Protein AF-A0A7S1X2N4-F1 (afdb_monomer_lite)

Radius of gyration: 22.0 Å; chains: 1; bounding box: 67×42×51 Å

Foldseek 3Di:
DLVVCVVVLVVLCVVQPDDPDDPDDDPDDDDDDDPPLPADEEEDADDLVCLVDPPCPHPSNVSHPYYYYDHDPVVVVVVVVVCVVPDQPDQPLAQEEEEWAQQQCQQPVVQPDPPHDHDPDHGRLVCCVPPPCVVRNVNYHYDHHPNPDGDDLVNVLVRQQSGLEYEYHHEAFPCLSHPPVSVVPRDNVNHNYYHHHYHHHDPVRVVVSVVVVVVDDPQSVLSSDPGRD

Sequence (229 aa):
MEDFFRPLESLLQQFFPAKPAQPASQKGKPPAKDSTTELYQGLLLLDKHLAMLPIEALRVFQSCSALARDFSLHTSFNRQARGEGEEAPKVNLAAMSFIVDIRGEDSAKAATGRGQVGRTAPPLVEDFHTSIKATYGAQWRGVAGDGEKVASDAEMAQLMQASQGLLYYGLGRMLSYIPAGVVAGANLSKCNFAMVMDKANNIPAAERQKYIDNRKHGAARALESSVAA

pLDDT: mean 81.17, std 15.47, range [35.47, 95.62]

Organism: NCBI:txid63592

Structure (mmCIF, N/CA/C/O backbone):
data_AF-A0A7S1X2N4-F1
#
_entry.id   AF-A0A7S1X2N4-F1
#
loop_
_atom_site.group_PDB
_atom_site.id
_atom_site.type_symbol
_atom_site.label_atom_id
_atom_site.label_alt_id
_atom_site.label_comp_id
_atom_site.label_asym_id
_atom_site.label_entity_id
_atom_site.label_seq_id
_atom_site.pdbx_PDB_ins_code
_atom_site.Cartn_x
_atom_site.Cartn_y
_atom_site.Cartn_z
_atom_site.occupancy
_atom_site.B_iso_or_equiv
_atom_site.auth_seq_id
_atom_site.auth_comp_id
_atom_site.auth_asym_id
_atom_site.auth_atom_id
_atom_site.pdbx_PDB_model_num
ATOM 1 N N . MET A 1 1 ? -15.396 -19.465 4.193 1.00 72.75 1 MET A N 1
ATOM 2 C CA . MET A 1 1 ? -14.618 -18.682 5.182 1.00 72.75 1 MET A CA 1
ATOM 3 C C . MET A 1 1 ? -15.443 -18.452 6.433 1.00 72.75 1 MET A C 1
ATOM 5 O O . MET A 1 1 ? -14.966 -18.817 7.492 1.00 72.75 1 MET A O 1
ATOM 9 N N . GLU A 1 2 ? -16.677 -17.952 6.317 1.00 79.12 2 GLU A N 1
ATOM 10 C CA . GLU A 1 2 ? -17.601 -17.835 7.462 1.00 79.12 2 GLU A CA 1
ATOM 11 C C . GLU A 1 2 ? -17.765 -19.159 8.226 1.00 79.12 2 GLU A C 1
ATOM 13 O O . GLU A 1 2 ? -17.578 -19.183 9.435 1.00 79.12 2 GLU A O 1
ATOM 18 N N . ASP A 1 3 ? -17.936 -20.292 7.532 1.00 83.06 3 ASP A N 1
ATOM 19 C CA . ASP A 1 3 ? -18.051 -21.603 8.199 1.00 83.06 3 ASP A CA 1
ATOM 20 C C . ASP A 1 3 ? -16.826 -21.989 9.045 1.00 83.06 3 ASP A C 1
ATOM 22 O O . ASP A 1 3 ? -16.967 -22.686 10.047 1.00 83.06 3 ASP A O 1
ATOM 26 N N . PHE A 1 4 ? -15.628 -21.520 8.674 1.00 83.12 4 PHE A N 1
ATOM 27 C CA . PHE A 1 4 ? -14.402 -21.765 9.441 1.00 83.12 4 PHE A CA 1
ATOM 28 C C . PHE A 1 4 ? -14.393 -20.967 10.752 1.00 83.12 4 PHE A C 1
ATOM 30 O O . PHE A 1 4 ? -13.910 -21.453 11.771 1.00 83.12 4 PHE A O 1
ATOM 37 N N . PHE A 1 5 ? -14.962 -19.759 10.734 1.00 83.38 5 PHE A N 1
ATOM 38 C CA . PHE A 1 5 ? -15.048 -18.872 11.894 1.00 83.38 5 PHE A CA 1
ATOM 39 C C . PHE A 1 5 ? -16.360 -19.010 12.673 1.00 83.38 5 PHE A C 1
ATOM 41 O O . PHE A 1 5 ? -16.483 -18.402 13.732 1.00 83.38 5 PHE A O 1
ATOM 48 N N . ARG A 1 6 ? -17.299 -19.855 12.229 1.00 83.31 6 ARG A N 1
ATOM 49 C CA . ARG A 1 6 ? -18.576 -20.122 12.911 1.00 83.31 6 ARG A CA 1
ATOM 50 C C . ARG A 1 6 ? -18.435 -20.400 14.418 1.00 83.31 6 ARG A C 1
ATOM 52 O O . ARG A 1 6 ? -19.240 -19.862 15.175 1.00 83.31 6 ARG A O 1
ATOM 59 N N . PRO A 1 7 ? -17.431 -21.160 14.909 1.00 83.75 7 PRO A N 1
ATOM 60 C CA . PRO A 1 7 ? -17.252 -21.346 16.352 1.00 83.75 7 PRO A CA 1
ATOM 61 C C . PRO A 1 7 ? -16.955 -20.047 17.118 1.00 83.75 7 PRO A C 1
ATOM 63 O O . PRO A 1 7 ? -17.267 -19.950 18.299 1.00 83.75 7 PRO A O 1
ATOM 66 N N . LEU A 1 8 ? -16.352 -19.057 16.453 1.00 78.56 8 LEU A N 1
ATOM 67 C CA . LEU A 1 8 ? -16.002 -17.754 17.021 1.00 78.56 8 LEU A CA 1
ATOM 68 C C . LEU A 1 8 ? -17.117 -16.716 16.846 1.00 78.56 8 LEU A C 1
ATOM 70 O O . LEU A 1 8 ? -17.131 -15.724 17.570 1.00 78.56 8 LEU A O 1
ATOM 74 N N . GLU A 1 9 ? -18.070 -16.934 15.936 1.00 78.75 9 GLU A N 1
ATOM 75 C CA . GLU A 1 9 ? -19.189 -16.009 15.720 1.00 78.75 9 GLU A CA 1
ATOM 76 C C . GLU A 1 9 ? -20.018 -15.806 16.989 1.00 78.75 9 GLU A C 1
ATOM 78 O O . GLU A 1 9 ? -20.335 -14.670 17.327 1.00 78.75 9 GLU A O 1
ATOM 83 N N . SER A 1 10 ? -20.316 -16.876 17.730 1.00 78.44 10 SER A N 1
ATOM 84 C CA . SER A 1 10 ? -21.099 -16.795 18.971 1.00 78.44 10 SER A CA 1
ATOM 85 C C . SER A 1 10 ? -20.382 -16.025 20.084 1.00 78.44 10 SER A C 1
ATOM 87 O O . SER A 1 10 ? -21.036 -15.382 20.903 1.00 78.44 10 SER A O 1
ATOM 89 N N . LEU A 1 11 ? -19.046 -16.063 20.108 1.00 82.56 11 LEU A N 1
ATOM 90 C CA . LEU A 1 11 ? -18.226 -15.278 21.029 1.00 82.56 11 LEU A CA 1
ATOM 91 C C . LEU A 1 11 ? -18.209 -13.804 20.610 1.00 82.56 11 LEU A C 1
ATOM 93 O O . LEU A 1 11 ? -18.423 -12.923 21.435 1.00 82.56 11 LEU A O 1
ATOM 97 N N . LEU A 1 12 ? -17.988 -13.530 19.322 1.00 80.06 12 LEU A N 1
ATOM 98 C CA . LEU A 1 12 ? -17.885 -12.169 18.791 1.00 80.06 12 LEU A CA 1
ATOM 99 C C . LEU A 1 12 ? -19.227 -11.421 18.815 1.00 80.06 12 LEU A C 1
ATOM 101 O O . LEU A 1 12 ? -19.248 -10.224 19.093 1.00 80.06 12 LEU A O 1
ATOM 105 N N . GLN A 1 13 ? -20.350 -12.113 18.606 1.00 77.56 13 GLN A N 1
ATOM 106 C CA . GLN A 1 13 ? -21.700 -11.535 18.684 1.00 77.56 13 GLN A CA 1
ATOM 107 C C . GLN A 1 13 ? -22.040 -10.960 20.067 1.00 77.56 13 GLN A C 1
ATOM 109 O O . GLN A 1 13 ? -22.899 -10.087 20.164 1.00 77.56 13 GLN A O 1
ATOM 114 N N . GLN A 1 14 ? -21.362 -11.407 21.130 1.00 78.38 14 GLN A N 1
ATOM 115 C CA . GLN A 1 14 ? -21.528 -10.835 22.473 1.00 78.38 14 GLN A CA 1
ATOM 116 C C . GLN A 1 14 ? -20.975 -9.408 22.559 1.00 78.38 14 GLN A C 1
ATOM 118 O O . GLN A 1 14 ? -21.480 -8.600 23.332 1.00 78.38 14 GLN A O 1
ATOM 123 N N . PHE A 1 15 ? -19.950 -9.101 21.761 1.00 75.81 15 PHE A N 1
ATOM 124 C CA . PHE A 1 15 ? -19.298 -7.791 21.723 1.00 75.81 15 PHE A CA 1
ATOM 125 C C . PHE A 1 15 ? -19.883 -6.882 20.641 1.00 75.81 15 PHE A C 1
ATOM 127 O O . PHE A 1 15 ? -19.876 -5.663 20.790 1.00 75.81 15 PHE A O 1
ATOM 134 N N . PHE A 1 16 ? -20.411 -7.476 19.569 1.00 74.69 16 PHE A N 1
ATOM 135 C CA . PHE A 1 16 ? -21.023 -6.775 18.447 1.00 74.69 16 PHE A CA 1
ATOM 136 C C . PHE A 1 16 ? -22.469 -7.247 18.292 1.00 74.69 16 PHE A C 1
ATOM 138 O O . PHE A 1 16 ? -22.730 -8.169 17.510 1.00 74.69 16 PHE A O 1
ATOM 145 N N . PRO A 1 17 ? -23.426 -6.656 19.034 1.00 65.44 17 PRO A N 1
ATOM 146 C CA . PRO A 1 17 ? -24.818 -7.050 18.907 1.00 65.44 17 PRO A CA 1
ATOM 147 C C . PRO A 1 17 ? -25.269 -6.859 17.456 1.00 65.44 17 PRO A C 1
ATOM 149 O O . PRO A 1 17 ? -24.988 -5.840 16.817 1.00 65.44 17 PRO A O 1
ATOM 152 N N . ALA A 1 18 ? -25.948 -7.874 16.917 1.00 61.78 18 ALA A N 1
ATOM 153 C CA . ALA A 1 18 ? -26.478 -7.815 15.565 1.00 61.78 18 ALA A CA 1
ATOM 154 C C . ALA A 1 18 ? -27.435 -6.623 15.449 1.00 61.78 18 ALA A C 1
ATOM 156 O O . ALA A 1 18 ? -28.279 -6.407 16.324 1.00 61.78 18 ALA A O 1
ATOM 157 N N . LYS A 1 19 ? -27.321 -5.857 14.358 1.00 61.25 19 LYS A N 1
ATOM 158 C CA . LYS A 1 19 ? -28.273 -4.782 14.074 1.00 61.25 19 LYS A CA 1
ATOM 159 C C . LYS A 1 19 ? -29.678 -5.402 14.059 1.00 61.25 19 LYS A C 1
ATOM 161 O O . LYS A 1 19 ? -29.885 -6.350 13.295 1.00 61.25 19 LYS A O 1
ATOM 166 N N . PRO A 1 20 ? -30.632 -4.929 14.882 1.00 50.44 20 PRO A N 1
ATOM 167 C CA . PRO A 1 20 ? -31.977 -5.478 14.857 1.00 50.44 20 PRO A CA 1
ATOM 168 C C . PRO A 1 20 ? -32.529 -5.326 13.440 1.00 50.44 20 PRO A C 1
ATOM 170 O O . PRO A 1 20 ? -32.426 -4.254 12.836 1.00 50.44 20 PRO A O 1
ATOM 173 N N . ALA A 1 21 ? -33.060 -6.421 12.892 1.00 45.47 21 ALA A N 1
ATOM 174 C CA . ALA A 1 21 ? -33.703 -6.409 11.589 1.00 45.47 21 ALA A CA 1
ATOM 175 C C . ALA A 1 21 ? -34.771 -5.310 11.599 1.00 45.47 21 ALA A C 1
ATOM 177 O O . ALA A 1 21 ? -35.667 -5.327 12.446 1.00 45.47 21 ALA A O 1
ATOM 178 N N . GLN A 1 22 ? -34.647 -4.332 10.696 1.00 49.78 22 GLN A N 1
ATOM 179 C CA . GLN A 1 22 ? -35.678 -3.314 10.535 1.00 49.78 22 GLN A CA 1
ATOM 180 C C . GLN A 1 22 ? -37.005 -4.041 10.283 1.00 49.78 22 GLN A C 1
ATOM 182 O O . GLN A 1 22 ? -37.070 -4.859 9.359 1.00 49.78 22 GLN A O 1
ATOM 187 N N . PRO A 1 23 ? -38.050 -3.806 11.097 1.00 39.50 23 PRO A N 1
ATOM 188 C CA . PRO A 1 23 ? -39.339 -4.420 10.842 1.00 39.50 23 PRO A CA 1
ATOM 189 C C . PRO A 1 23 ? -39.806 -3.977 9.457 1.00 39.50 23 PRO A C 1
ATOM 191 O O . PRO A 1 23 ? -39.699 -2.798 9.107 1.00 39.50 23 PRO A O 1
ATOM 194 N N . ALA A 1 24 ? -40.286 -4.938 8.664 1.00 42.31 24 ALA A N 1
ATOM 195 C CA . ALA A 1 24 ? -40.857 -4.684 7.350 1.00 42.31 24 ALA A CA 1
ATOM 196 C C . ALA A 1 24 ? -41.818 -3.492 7.437 1.00 42.31 24 ALA A C 1
ATOM 198 O O . ALA A 1 24 ? -42.698 -3.450 8.301 1.00 42.31 24 ALA A O 1
ATOM 199 N N . SER A 1 25 ? -41.602 -2.503 6.574 1.00 42.84 25 SER A N 1
ATOM 200 C CA . SER A 1 25 ? -42.339 -1.248 6.552 1.00 42.84 25 SER A CA 1
ATOM 201 C C . SER A 1 25 ? -43.846 -1.502 6.471 1.00 42.84 25 SER A C 1
ATOM 203 O O . SER A 1 25 ? -44.402 -1.814 5.418 1.00 42.84 25 SER A O 1
ATOM 205 N N . GLN A 1 26 ? -44.541 -1.330 7.597 1.00 44.78 26 GLN A N 1
ATOM 206 C CA . GLN A 1 26 ? -45.982 -1.132 7.577 1.00 44.78 26 GLN A CA 1
ATOM 207 C C . GLN A 1 26 ? -46.241 0.228 6.924 1.00 44.78 26 GLN A C 1
ATOM 209 O O . GLN A 1 26 ? -45.882 1.279 7.460 1.00 44.78 26 GLN A O 1
ATOM 214 N N . LYS A 1 27 ? -46.822 0.197 5.719 1.00 37.88 27 LYS A N 1
ATOM 215 C CA . LYS A 1 27 ? -47.310 1.373 4.988 1.00 37.88 27 LYS A CA 1
ATOM 216 C C . LYS A 1 27 ? -48.175 2.232 5.921 1.00 37.88 27 LYS A C 1
ATOM 218 O O . LYS A 1 27 ? -49.256 1.797 6.304 1.00 37.88 27 LYS A O 1
ATOM 223 N N . GLY A 1 28 ? -47.731 3.455 6.226 1.00 46.31 28 GLY A N 1
ATOM 224 C CA . GLY A 1 28 ? -48.633 4.510 6.709 1.00 46.31 28 GLY A CA 1
ATOM 225 C C . GLY A 1 28 ? -48.219 5.339 7.927 1.00 46.31 28 GLY A C 1
ATOM 226 O O . GLY A 1 28 ? -49.047 6.120 8.384 1.00 46.31 28 GLY A O 1
ATOM 227 N N . LYS A 1 29 ? -46.991 5.243 8.456 1.00 35.47 29 LYS A N 1
ATOM 228 C CA . LYS A 1 29 ? -46.544 6.124 9.556 1.00 35.47 29 LYS A CA 1
ATOM 229 C C . LYS A 1 29 ? -45.286 6.913 9.159 1.00 35.47 29 LYS A C 1
ATOM 231 O O . LYS A 1 29 ? -44.379 6.301 8.596 1.00 35.47 29 LYS A O 1
ATOM 236 N N . PRO A 1 30 ? -45.218 8.240 9.402 1.00 35.78 30 PRO A N 1
ATOM 237 C CA . PRO A 1 30 ? -44.007 9.015 9.135 1.00 35.78 30 PRO A CA 1
ATOM 238 C C . PRO A 1 30 ? -42.827 8.426 9.926 1.00 35.78 30 PRO A C 1
ATOM 240 O O . PRO A 1 30 ? -43.045 7.959 11.051 1.00 35.78 30 PRO A O 1
ATOM 243 N N . PRO A 1 31 ? -41.605 8.407 9.360 1.00 39.62 31 PRO A N 1
ATOM 244 C CA . PRO A 1 31 ? -40.462 7.788 10.014 1.00 39.62 31 PRO A CA 1
ATOM 245 C C . PRO A 1 31 ? -40.192 8.518 11.329 1.00 39.62 31 PRO A C 1
ATOM 247 O O . PRO A 1 31 ? -39.965 9.729 11.360 1.00 39.62 31 PRO A O 1
ATOM 250 N N . ALA A 1 32 ? -40.282 7.775 12.432 1.00 38.28 32 ALA A N 1
ATOM 251 C CA . ALA A 1 32 ? -39.807 8.242 13.721 1.00 38.28 32 ALA A CA 1
ATOM 252 C C . ALA A 1 32 ? -38.317 8.580 13.579 1.00 38.28 32 ALA A C 1
ATOM 254 O O . ALA A 1 32 ? -37.584 7.808 12.964 1.00 38.28 32 ALA A O 1
ATOM 255 N N . LYS A 1 33 ? -37.907 9.739 14.117 1.00 39.66 33 LYS A N 1
ATOM 256 C CA . LYS A 1 33 ? -36.510 10.192 14.193 1.00 39.66 33 LYS A CA 1
ATOM 257 C C . LYS A 1 33 ? -35.603 9.005 14.504 1.00 39.66 33 LYS A C 1
ATOM 259 O O . LYS A 1 33 ? -35.796 8.372 15.542 1.00 39.66 33 LYS A O 1
ATOM 264 N N . ASP A 1 34 ? -34.670 8.742 13.591 1.00 41.75 34 ASP A N 1
ATOM 265 C CA . ASP A 1 34 ? -33.688 7.671 13.677 1.00 41.75 34 ASP A CA 1
ATOM 266 C C . ASP A 1 34 ? -33.143 7.581 15.101 1.00 41.75 34 ASP A C 1
ATOM 268 O O . ASP A 1 34 ? -32.511 8.510 15.608 1.00 41.75 34 ASP A O 1
ATOM 272 N N . SER A 1 35 ? -33.422 6.458 15.762 1.00 45.94 35 SER A N 1
ATOM 273 C CA . SER A 1 35 ? -32.681 6.054 16.945 1.00 45.94 35 SER A CA 1
ATOM 274 C C . SER A 1 35 ? -31.214 6.043 16.540 1.00 45.94 35 SER A C 1
ATOM 276 O O . SER A 1 35 ? -30.841 5.243 15.675 1.00 45.94 35 SER A O 1
ATOM 278 N N . THR A 1 36 ? -30.420 6.951 17.108 1.00 44.53 36 THR A N 1
ATOM 279 C CA . THR A 1 36 ? -28.968 7.018 16.953 1.00 44.53 36 THR A CA 1
ATOM 280 C C . THR A 1 36 ? -28.420 5.620 17.204 1.00 44.53 36 THR A C 1
ATOM 282 O O . THR A 1 36 ? -28.310 5.180 18.343 1.00 44.53 36 THR A O 1
ATOM 285 N N . THR A 1 37 ? -28.209 4.859 16.132 1.00 54.47 37 THR A N 1
ATOM 286 C CA . THR A 1 37 ? -27.677 3.506 16.238 1.00 54.47 37 THR A CA 1
ATOM 287 C C . THR A 1 37 ? -26.236 3.727 16.641 1.00 54.47 37 THR A C 1
ATOM 289 O O . THR A 1 37 ? -25.496 4.323 15.861 1.00 54.47 37 THR A O 1
ATOM 292 N N . GLU A 1 38 ? -25.864 3.369 17.870 1.00 55.75 38 GLU A N 1
ATOM 293 C CA . GLU A 1 38 ? -24.475 3.477 18.300 1.00 55.75 38 GLU A CA 1
ATOM 294 C C . GLU A 1 38 ? -23.634 2.625 17.357 1.00 55.75 38 GLU A C 1
ATOM 296 O O . GLU A 1 38 ? -23.733 1.400 17.311 1.00 55.75 38 GLU A O 1
ATOM 301 N N . LEU A 1 39 ? -22.895 3.311 16.496 1.00 63.94 39 LEU A N 1
ATOM 302 C CA . LEU A 1 39 ? -22.057 2.677 15.509 1.00 63.94 39 LEU A CA 1
ATOM 303 C C . LEU A 1 39 ? -20.735 2.339 16.185 1.00 63.94 39 LEU A C 1
ATOM 305 O O . LEU A 1 39 ? -19.956 3.234 16.517 1.00 63.94 39 LEU A O 1
ATOM 309 N N . TYR A 1 40 ? -20.487 1.050 16.381 1.00 75.50 40 TYR A N 1
ATOM 310 C CA . TYR A 1 40 ? -19.257 0.579 17.001 1.00 75.50 40 TYR A CA 1
ATOM 311 C C . TYR A 1 40 ? -18.053 0.825 16.085 1.00 75.50 40 TYR A C 1
ATOM 313 O O . TYR A 1 40 ? -18.132 0.660 14.865 1.00 75.50 40 TYR A O 1
ATOM 321 N N . GLN A 1 41 ? -16.923 1.192 16.685 1.00 84.25 41 GLN A N 1
ATOM 322 C CA . GLN A 1 41 ? -15.619 1.174 16.029 1.00 84.25 41 GLN A CA 1
ATOM 323 C C . GLN A 1 41 ? -14.840 -0.027 16.560 1.00 84.25 41 GLN A C 1
ATOM 325 O O . GLN A 1 41 ? -14.757 -0.228 17.771 1.00 84.25 41 GLN A O 1
ATOM 330 N N . GLY A 1 42 ? -14.294 -0.842 15.662 1.00 86.44 42 GLY A N 1
ATOM 331 C CA . GLY A 1 42 ? -13.533 -2.035 16.017 1.00 86.44 42 GLY A CA 1
ATOM 332 C C . GLY A 1 42 ? -12.048 -1.883 15.706 1.00 86.44 42 GLY A C 1
ATOM 333 O O . GLY A 1 42 ? -11.674 -1.392 14.639 1.00 86.44 42 GLY A O 1
ATOM 334 N N . LEU A 1 43 ? -11.202 -2.371 16.613 1.00 89.62 43 LEU A N 1
ATOM 335 C CA . LEU A 1 43 ? -9.770 -2.548 16.385 1.00 89.62 43 LEU A CA 1
ATOM 336 C C . LEU A 1 43 ? -9.428 -4.037 16.477 1.00 89.62 43 LEU A C 1
ATOM 338 O O . LEU A 1 43 ? -9.621 -4.657 17.522 1.00 89.62 43 LEU A O 1
ATOM 342 N N . LEU A 1 44 ? -8.924 -4.611 15.388 1.00 90.75 44 LEU A N 1
ATOM 343 C CA . LEU A 1 44 ? -8.533 -6.014 15.313 1.00 90.75 44 LEU A CA 1
ATOM 344 C C . LEU A 1 44 ? -7.032 -6.170 15.547 1.00 90.75 44 LEU A C 1
ATOM 346 O O . LEU A 1 44 ? -6.211 -5.622 14.810 1.00 90.75 44 LEU A O 1
ATOM 350 N N . LEU A 1 45 ? -6.687 -6.991 16.534 1.00 91.88 45 LEU A N 1
ATOM 351 C CA . LEU A 1 45 ? -5.333 -7.484 16.753 1.00 91.88 45 LEU A CA 1
ATOM 352 C C . LEU A 1 45 ? -5.311 -8.959 16.378 1.00 91.88 45 LEU A C 1
ATOM 354 O O . LEU A 1 45 ? -5.911 -9.791 17.058 1.00 91.88 45 LEU A O 1
ATOM 358 N N . LEU A 1 46 ? -4.674 -9.263 15.253 1.00 89.38 46 LEU A N 1
ATOM 359 C CA . LEU A 1 46 ? -4.671 -10.598 14.670 1.00 89.38 46 LEU A CA 1
ATOM 360 C C . LEU A 1 46 ? -3.282 -11.217 14.782 1.00 89.38 46 LEU A C 1
ATOM 362 O O . LEU A 1 46 ? -2.274 -10.547 14.563 1.00 89.38 46 LEU A O 1
ATOM 366 N N . ASP A 1 47 ? -3.244 -12.519 15.057 1.00 88.81 47 ASP A N 1
ATOM 367 C CA . ASP A 1 47 ? -2.031 -13.312 14.865 1.00 88.81 47 ASP A CA 1
ATOM 368 C C . ASP A 1 47 ? -1.576 -13.262 13.395 1.00 88.81 47 ASP A C 1
ATOM 370 O O . ASP A 1 47 ? -2.397 -13.089 12.485 1.00 88.81 47 ASP A O 1
ATOM 374 N N . LYS A 1 48 ? -0.275 -13.467 13.149 1.00 83.31 48 LYS A N 1
ATOM 375 C CA . LYS A 1 48 ? 0.319 -13.434 11.805 1.00 83.31 48 LYS A CA 1
ATOM 376 C C . LYS A 1 48 ? -0.430 -14.309 10.796 1.00 83.31 48 LYS A C 1
ATOM 378 O O . LYS A 1 48 ? -0.626 -13.894 9.657 1.00 83.31 48 LYS A O 1
ATOM 383 N N . HIS A 1 49 ? -0.899 -15.489 11.201 1.00 84.38 49 HIS A N 1
ATOM 384 C CA . HIS A 1 49 ? -1.593 -16.405 10.296 1.00 84.38 49 HIS A CA 1
ATOM 385 C C . HIS A 1 49 ? -3.006 -15.921 9.956 1.00 84.38 49 HIS A C 1
ATOM 387 O O . HIS A 1 49 ? -3.464 -16.075 8.824 1.00 84.38 49 HIS A O 1
ATOM 393 N N . LEU A 1 50 ? -3.685 -15.286 10.914 1.00 86.88 50 LEU A N 1
ATOM 394 C CA . LEU A 1 50 ? -5.021 -14.722 10.720 1.00 86.88 50 LEU A CA 1
ATOM 395 C C . LEU A 1 50 ? -4.976 -13.397 9.955 1.00 86.88 50 LEU A C 1
ATOM 397 O O . LEU A 1 50 ? -5.905 -13.092 9.212 1.00 86.88 50 LEU A O 1
ATOM 401 N N . ALA A 1 51 ? -3.876 -12.647 10.061 1.00 86.56 51 ALA A N 1
ATOM 402 C CA . ALA A 1 51 ? -3.661 -11.408 9.322 1.00 86.56 51 ALA A CA 1
ATOM 403 C C . ALA A 1 51 ? -3.624 -11.606 7.790 1.00 86.56 51 ALA A C 1
ATOM 405 O O . ALA A 1 51 ? -3.782 -10.648 7.036 1.00 86.56 51 ALA A O 1
ATOM 406 N N . MET A 1 52 ? -3.469 -12.835 7.293 1.00 84.75 52 MET A N 1
ATOM 407 C CA . MET A 1 52 ? -3.590 -13.124 5.857 1.00 84.75 52 MET A CA 1
ATOM 408 C C . MET A 1 52 ? -5.036 -13.151 5.356 1.00 84.75 52 MET A C 1
ATOM 410 O O . MET A 1 52 ? -5.274 -13.026 4.156 1.00 84.75 52 MET A O 1
ATOM 414 N N . LEU A 1 53 ? -5.999 -13.370 6.247 1.00 88.12 53 LEU A N 1
ATOM 415 C CA . LEU A 1 53 ? -7.395 -13.582 5.889 1.00 88.12 53 LEU A CA 1
ATOM 416 C C . LEU A 1 53 ? -8.155 -12.253 5.950 1.00 88.12 53 LEU A C 1
ATOM 418 O O . LEU A 1 53 ? -7.834 -11.431 6.802 1.00 88.12 53 LEU A O 1
ATOM 422 N N . PRO A 1 54 ? -9.171 -12.016 5.106 1.00 89.00 54 PRO A N 1
ATOM 423 C CA . PRO A 1 54 ? -10.017 -10.823 5.159 1.00 89.00 54 PRO A CA 1
ATOM 424 C C . PRO A 1 54 ? -11.047 -10.926 6.300 1.00 89.00 54 PRO A C 1
ATOM 426 O O . PRO A 1 54 ? -12.250 -11.014 6.065 1.00 89.00 54 PRO A O 1
ATOM 429 N N . ILE A 1 55 ? -10.573 -10.960 7.548 1.00 89.31 55 ILE A N 1
ATOM 430 C CA . ILE A 1 55 ? -11.404 -11.115 8.755 1.00 89.31 55 ILE A CA 1
ATOM 431 C C . ILE A 1 55 ? -12.434 -9.980 8.893 1.00 89.31 55 ILE A C 1
ATOM 433 O O . ILE A 1 55 ? -13.533 -10.195 9.389 1.00 89.31 55 ILE A O 1
ATOM 437 N N . GLU A 1 56 ? -12.130 -8.791 8.385 1.00 88.44 56 GLU A N 1
ATOM 438 C CA . GLU A 1 56 ? -13.031 -7.635 8.351 1.00 88.44 56 GLU A CA 1
ATOM 439 C C . GLU A 1 56 ? -14.277 -7.869 7.509 1.00 88.44 56 GLU A C 1
ATOM 441 O O . GLU A 1 56 ? -15.304 -7.246 7.754 1.00 88.44 56 GLU A O 1
ATOM 446 N N . ALA A 1 57 ? -14.198 -8.763 6.522 1.00 88.62 57 ALA A N 1
ATOM 447 C CA . ALA A 1 57 ? -15.322 -9.083 5.655 1.00 88.62 57 ALA A CA 1
ATOM 448 C C . ALA A 1 57 ? -16.329 -10.043 6.318 1.00 88.62 57 ALA A C 1
ATOM 450 O O . ALA A 1 57 ? -17.332 -10.396 5.697 1.00 88.62 57 ALA A O 1
ATOM 451 N N . LEU A 1 58 ? -16.081 -10.487 7.558 1.00 88.00 58 LEU A N 1
ATOM 452 C CA . LEU A 1 58 ? -17.016 -11.329 8.301 1.00 88.00 58 LEU A CA 1
ATOM 453 C C . LEU A 1 58 ? -18.281 -10.551 8.680 1.00 88.00 58 LEU A C 1
ATOM 455 O O . LEU A 1 58 ? -18.233 -9.405 9.126 1.00 88.00 58 LEU A O 1
ATOM 459 N N . ARG A 1 59 ? -19.436 -11.219 8.585 1.00 85.94 59 ARG A N 1
ATOM 460 C CA . ARG A 1 59 ? -20.754 -10.606 8.835 1.00 85.94 59 ARG A CA 1
ATOM 461 C C . A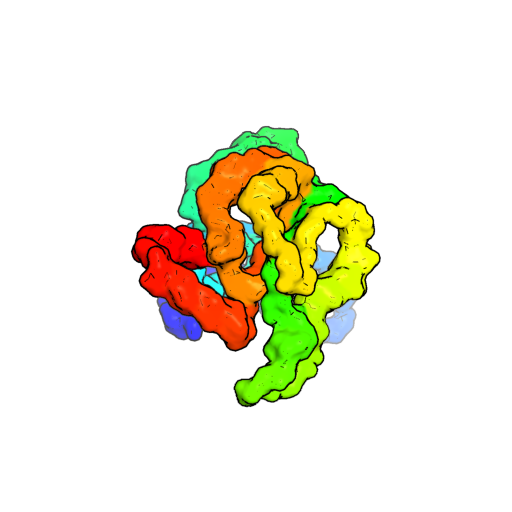RG A 1 59 ? -20.929 -10.053 10.239 1.00 85.94 59 ARG A C 1
ATOM 463 O O . ARG A 1 59 ? -21.674 -9.097 10.418 1.00 85.94 59 ARG A O 1
ATOM 470 N N . VAL A 1 60 ? -20.243 -10.633 11.221 1.00 84.56 60 VAL A N 1
ATOM 471 C CA . VAL A 1 60 ? -20.307 -10.178 12.615 1.00 84.56 60 VAL A CA 1
ATOM 472 C C . VAL A 1 60 ? -19.879 -8.715 12.774 1.00 84.56 60 VAL A C 1
ATOM 474 O O . VAL A 1 60 ? -20.359 -8.042 13.677 1.00 84.56 60 VAL A O 1
ATOM 477 N N . PHE A 1 61 ? -19.055 -8.192 11.861 1.00 86.50 61 PHE A N 1
ATOM 478 C CA . PHE A 1 61 ? -18.611 -6.801 11.881 1.00 86.50 61 PHE A CA 1
ATOM 479 C C . PHE A 1 61 ? -19.490 -5.843 11.066 1.00 86.50 61 PHE A C 1
ATOM 481 O O . PHE A 1 61 ? -19.179 -4.659 10.986 1.00 86.50 61 PHE A O 1
ATOM 488 N N . GLN A 1 62 ? -20.608 -6.297 10.486 1.00 82.88 62 GLN A N 1
ATOM 489 C CA . GLN A 1 62 ? -21.528 -5.419 9.739 1.00 82.88 62 GLN A CA 1
ATOM 490 C C . GLN A 1 62 ? -22.195 -4.343 10.607 1.00 82.88 62 GLN A C 1
ATOM 492 O O . GLN A 1 62 ? -22.731 -3.369 10.081 1.00 82.88 62 GLN A O 1
ATOM 497 N N . SER A 1 63 ? -22.204 -4.525 11.928 1.00 80.50 63 SER A N 1
ATOM 498 C CA . SER A 1 63 ? -22.686 -3.532 12.890 1.00 80.50 63 SER A CA 1
ATOM 499 C C . SER A 1 63 ? -21.653 -2.440 13.200 1.00 80.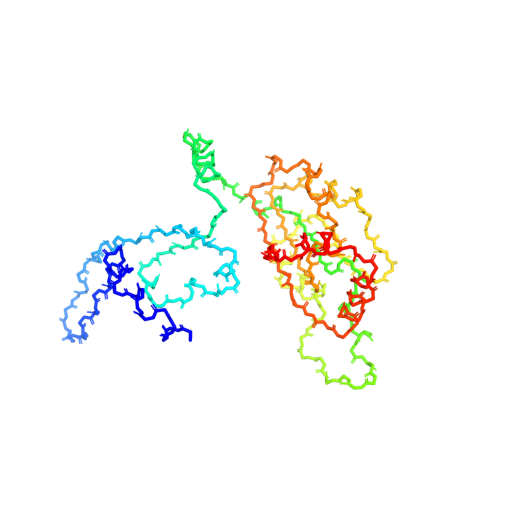50 63 SER A C 1
ATOM 501 O O . SER A 1 63 ? -22.019 -1.418 13.782 1.00 80.50 63 SER A O 1
ATOM 503 N N . CYS A 1 64 ? -20.392 -2.613 12.794 1.00 84.44 64 CYS A N 1
ATOM 504 C CA . CYS A 1 64 ? -19.342 -1.612 12.962 1.00 84.44 64 CYS A CA 1
ATOM 505 C C . CYS A 1 64 ? -19.400 -0.552 11.850 1.00 84.44 64 CYS A C 1
ATOM 507 O O . CYS A 1 64 ? -19.549 -0.883 10.675 1.00 84.44 64 CYS A O 1
ATOM 509 N N . SER A 1 65 ? -19.221 0.727 12.195 1.00 86.44 65 SER A N 1
ATOM 510 C CA . SER A 1 65 ? -19.039 1.803 11.201 1.00 86.44 65 SER A CA 1
ATOM 511 C C . SER A 1 65 ? -17.627 1.875 10.649 1.00 86.44 65 SER A C 1
ATOM 513 O O . SER A 1 65 ? -17.429 2.275 9.504 1.00 86.44 65 SER A O 1
ATOM 515 N N . ALA A 1 66 ? -16.650 1.522 11.477 1.00 87.50 66 ALA A N 1
ATOM 516 C CA . ALA A 1 66 ? -15.246 1.513 11.126 1.00 87.50 66 ALA A CA 1
ATOM 517 C C . ALA A 1 66 ? -14.580 0.302 11.770 1.00 87.50 66 ALA A C 1
ATOM 519 O O . ALA A 1 66 ? -14.824 -0.023 12.934 1.00 87.50 66 ALA A O 1
ATOM 520 N N . LEU A 1 67 ? -13.726 -0.356 10.999 1.00 89.88 67 LEU A N 1
ATOM 521 C CA . LEU A 1 67 ? -12.951 -1.496 11.446 1.00 89.88 67 LEU A CA 1
ATOM 522 C C . LEU A 1 67 ? -11.529 -1.322 10.934 1.00 89.88 67 LEU A C 1
ATOM 524 O O . LEU A 1 67 ? -11.318 -1.121 9.739 1.00 89.88 67 LEU A O 1
ATOM 528 N N . ALA A 1 68 ? -10.565 -1.369 11.843 1.00 90.00 68 ALA A N 1
ATOM 529 C CA . ALA A 1 68 ? -9.154 -1.235 11.520 1.00 90.00 68 ALA A CA 1
ATOM 530 C C . ALA A 1 68 ? -8.357 -2.390 12.123 1.00 90.00 68 ALA A C 1
ATOM 532 O O . ALA A 1 68 ? -8.773 -3.002 13.106 1.00 90.00 68 ALA A O 1
ATOM 533 N N . ARG A 1 69 ? -7.183 -2.663 11.554 1.00 90.88 69 ARG A N 1
ATOM 534 C CA . ARG A 1 69 ? -6.186 -3.561 12.144 1.00 90.88 69 ARG A CA 1
ATOM 535 C C . ARG A 1 69 ? -5.068 -2.772 12.791 1.00 90.88 69 ARG A C 1
ATOM 537 O O . ARG A 1 69 ? -4.750 -1.671 12.350 1.00 90.88 69 ARG A O 1
ATOM 544 N N . ASP A 1 70 ? -4.423 -3.385 13.771 1.00 90.06 70 ASP A N 1
ATOM 545 C CA . ASP A 1 70 ? -3.177 -2.876 14.325 1.00 90.06 70 ASP A CA 1
ATOM 546 C C . ASP A 1 70 ? -2.221 -4.010 14.706 1.00 90.06 70 ASP A C 1
ATOM 548 O O . ASP A 1 70 ? -2.592 -5.183 14.741 1.00 90.06 70 ASP A O 1
ATOM 552 N N . PHE A 1 71 ? -0.967 -3.650 14.958 1.00 85.56 71 PHE A N 1
ATOM 553 C CA . PHE A 1 71 ? 0.109 -4.591 15.256 1.00 85.56 71 PHE A CA 1
ATOM 554 C C . PHE A 1 71 ? 0.174 -4.943 16.741 1.00 85.56 71 PHE A C 1
ATOM 556 O O . PHE A 1 71 ? 0.458 -6.082 17.102 1.00 85.56 71 PHE A O 1
ATOM 563 N N . SER A 1 72 ? -0.042 -3.957 17.618 1.00 90.06 72 SER A N 1
ATOM 564 C CA . SER A 1 72 ? 0.032 -4.152 19.064 1.00 90.06 72 SER A CA 1
ATOM 565 C C . SER A 1 72 ? -0.775 -3.103 19.824 1.00 90.06 72 SER A C 1
ATOM 567 O O . SER A 1 72 ? -0.899 -1.959 19.382 1.00 90.06 72 SER A O 1
ATOM 569 N N . LEU A 1 73 ? -1.243 -3.468 21.021 1.00 90.56 73 LEU A N 1
ATOM 570 C CA . LEU A 1 73 ? -1.901 -2.528 21.934 1.00 90.56 73 LEU A CA 1
ATOM 571 C C . LEU A 1 73 ? -1.004 -1.334 22.263 1.00 90.56 73 LEU A C 1
ATOM 573 O O . LEU A 1 73 ? -1.478 -0.205 22.296 1.00 90.56 73 LEU A O 1
ATOM 577 N N . HIS A 1 74 ? 0.296 -1.561 22.458 1.00 91.00 74 HIS A N 1
ATOM 578 C CA . HIS A 1 74 ? 1.244 -0.495 22.779 1.00 91.00 74 HIS A CA 1
ATOM 579 C C . HIS A 1 74 ? 1.344 0.542 21.659 1.00 91.00 74 HIS A C 1
ATOM 581 O O . HIS A 1 74 ? 1.388 1.740 21.933 1.00 91.00 74 HIS A O 1
ATOM 587 N N . THR A 1 75 ? 1.342 0.102 20.397 1.00 88.25 75 THR A N 1
ATOM 588 C CA . THR A 1 75 ? 1.336 1.012 19.247 1.00 88.25 75 THR A CA 1
ATOM 589 C C . THR A 1 75 ? 0.035 1.808 19.201 1.00 88.25 75 THR A C 1
ATOM 591 O O . THR A 1 75 ? 0.093 3.028 19.047 1.00 88.25 75 THR A O 1
ATOM 594 N N . SER A 1 76 ? -1.115 1.154 19.403 1.00 86.94 76 SER A N 1
ATOM 595 C CA . SER A 1 76 ? -2.417 1.829 19.466 1.00 86.94 76 SER A CA 1
ATOM 596 C C . SER A 1 76 ? -2.466 2.886 20.565 1.00 86.94 76 SER A C 1
ATOM 598 O O . SER A 1 76 ? -2.761 4.047 20.285 1.00 86.94 76 SER A O 1
ATOM 600 N N . PHE A 1 77 ? -2.113 2.512 21.798 1.00 88.31 77 PHE A N 1
ATOM 601 C CA . PHE A 1 77 ? -2.126 3.420 22.943 1.00 88.31 77 PHE A CA 1
ATOM 602 C C . PHE A 1 77 ? -1.147 4.575 22.767 1.00 88.31 77 PHE A C 1
ATOM 604 O O . PHE A 1 77 ? -1.491 5.708 23.069 1.00 88.31 77 PHE A O 1
ATOM 611 N N . ASN A 1 78 ? 0.045 4.333 22.218 1.00 87.94 78 ASN A N 1
ATOM 612 C CA . ASN A 1 78 ? 0.990 5.411 21.937 1.00 87.94 78 ASN A CA 1
ATOM 613 C C . ASN A 1 78 ? 0.460 6.382 20.865 1.00 87.94 78 ASN A C 1
ATOM 615 O O . ASN A 1 78 ? 0.700 7.582 20.964 1.00 87.94 78 ASN A O 1
ATOM 619 N N . ARG A 1 79 ? -0.275 5.905 19.849 1.00 84.88 79 ARG A N 1
ATOM 620 C CA . ARG A 1 79 ? -0.938 6.796 18.878 1.00 84.88 79 ARG A CA 1
ATOM 621 C C . ARG A 1 79 ? -2.081 7.584 19.520 1.00 84.88 79 ARG A C 1
ATOM 623 O O . ARG A 1 79 ? -2.206 8.768 19.234 1.00 84.88 79 ARG A O 1
ATOM 630 N N . GLN A 1 80 ? -2.868 6.957 20.396 1.00 82.75 80 GLN A N 1
ATOM 631 C CA . GLN A 1 80 ? -3.943 7.626 21.135 1.00 82.75 80 GLN A CA 1
ATOM 632 C C . GLN A 1 80 ? -3.398 8.681 22.096 1.00 82.75 80 GLN A C 1
ATOM 634 O O . GLN A 1 80 ? -3.806 9.825 21.996 1.00 82.75 80 GLN A O 1
ATOM 639 N N . ALA A 1 81 ? -2.409 8.350 22.926 1.00 84.75 81 ALA A N 1
ATOM 640 C CA . ALA A 1 81 ? -1.787 9.284 23.866 1.00 84.75 81 ALA A CA 1
ATOM 641 C C . ALA A 1 81 ? -1.125 10.483 23.167 1.00 84.75 81 ALA A C 1
ATOM 643 O O . ALA A 1 81 ? -1.098 11.582 23.707 1.00 84.75 81 ALA A O 1
ATOM 644 N N . ARG A 1 82 ? -0.607 10.297 21.944 1.00 77.62 82 ARG A N 1
ATOM 645 C CA . ARG A 1 82 ? -0.115 11.408 21.109 1.00 77.62 82 ARG A CA 1
ATOM 646 C C . ARG A 1 82 ? -1.233 12.268 20.519 1.00 77.62 82 ARG A C 1
ATOM 648 O O . ARG A 1 82 ? -0.971 13.411 20.177 1.00 77.62 82 ARG A O 1
ATOM 655 N N . GLY A 1 83 ? -2.432 11.711 20.366 1.00 67.50 83 GLY A N 1
ATOM 656 C CA . GLY A 1 83 ? -3.630 12.417 19.912 1.00 67.50 83 GLY A CA 1
ATOM 657 C C . GLY A 1 83 ? -4.518 12.934 21.049 1.00 67.50 83 GLY A C 1
ATOM 658 O O . GLY A 1 83 ? -5.463 13.667 20.782 1.00 67.50 83 GLY A O 1
ATOM 659 N N . GLU A 1 84 ? -4.254 12.582 22.311 1.00 52.09 84 GLU A N 1
ATOM 660 C CA . GLU A 1 84 ? -4.993 13.090 23.470 1.00 52.09 84 GLU A CA 1
ATOM 661 C C . GLU A 1 84 ? -4.718 14.594 23.634 1.00 52.09 84 GLU A C 1
ATOM 663 O O . GLU A 1 84 ? -3.706 15.012 24.190 1.00 52.09 84 GLU A O 1
ATOM 668 N N . GLY A 1 85 ? -5.629 15.412 23.098 1.00 51.19 85 GLY A N 1
ATOM 669 C CA . GLY A 1 85 ? -5.547 16.878 23.089 1.00 51.19 85 GLY A CA 1
ATOM 670 C C . GLY A 1 85 ? -5.432 17.499 21.693 1.00 51.19 85 GLY A C 1
ATOM 671 O O . GLY A 1 85 ? -5.670 18.698 21.555 1.00 51.19 85 GLY A O 1
ATOM 672 N N . GLU A 1 86 ? -5.148 16.704 20.658 1.00 57.97 86 GLU A N 1
ATOM 673 C CA . GLU A 1 86 ? -5.172 17.136 19.258 1.00 57.97 86 GLU A CA 1
ATOM 674 C C . GLU A 1 86 ? -6.395 16.551 18.535 1.00 57.97 86 GLU A C 1
ATOM 676 O O . GLU A 1 86 ? -6.775 15.395 18.714 1.00 57.97 86 GLU A O 1
ATOM 681 N N . GLU A 1 87 ? -7.053 17.369 17.712 1.00 58.62 87 GLU A N 1
ATOM 682 C CA . GLU A 1 87 ? -8.115 16.906 16.813 1.00 58.62 87 GLU A CA 1
ATOM 683 C C . GLU A 1 87 ? -7.554 15.798 15.900 1.00 58.62 87 GLU A C 1
ATOM 685 O O . GLU A 1 87 ? -6.377 15.850 15.535 1.00 58.62 87 GLU A O 1
ATOM 690 N N . ALA A 1 88 ? -8.374 14.803 15.524 1.00 65.56 88 ALA A N 1
ATOM 691 C CA . ALA A 1 88 ? -7.939 13.691 14.670 1.00 65.56 88 ALA A CA 1
ATOM 692 C C . ALA A 1 88 ? -7.071 14.200 13.500 1.00 65.56 88 ALA A C 1
ATOM 694 O O . ALA A 1 88 ? -7.438 15.214 12.892 1.00 65.56 88 ALA A O 1
ATOM 695 N N . PRO A 1 89 ? -5.935 13.542 13.184 1.00 67.12 89 PRO A N 1
ATOM 696 C CA . PRO A 1 89 ? -4.936 14.092 12.277 1.00 67.12 89 PRO A CA 1
ATOM 697 C C . PRO A 1 89 ? -5.588 14.484 10.953 1.00 67.12 89 PRO A C 1
ATOM 699 O O . PRO A 1 89 ? -6.028 13.636 10.174 1.00 67.12 89 PRO A O 1
ATOM 702 N N . LYS A 1 90 ? -5.678 15.795 10.708 1.00 73.81 90 LYS A N 1
ATOM 703 C CA . LYS A 1 90 ? -6.299 16.333 9.498 1.00 73.81 90 LYS A CA 1
ATOM 704 C C . LYS A 1 90 ? -5.389 16.014 8.325 1.00 73.81 90 LYS A C 1
ATOM 706 O O . LYS A 1 90 ? -4.331 16.619 8.160 1.00 73.81 90 LYS A O 1
ATOM 711 N N . VAL A 1 91 ? -5.789 15.039 7.516 1.00 77.19 91 VAL A N 1
ATOM 712 C CA . VAL A 1 91 ? -5.077 14.714 6.282 1.00 77.19 91 VAL A CA 1
ATOM 713 C C . VAL A 1 91 ? -5.365 15.820 5.278 1.00 77.19 91 VAL A C 1
ATOM 715 O O . VAL A 1 91 ? -6.479 15.947 4.767 1.00 77.19 91 VAL A O 1
ATOM 718 N N . ASN A 1 92 ? -4.357 16.638 4.988 1.00 84.31 92 ASN A N 1
ATOM 719 C CA . ASN A 1 92 ? -4.454 17.599 3.905 1.00 84.31 92 ASN A CA 1
ATOM 720 C C . ASN A 1 92 ? -4.310 16.865 2.569 1.00 84.31 92 ASN A C 1
ATOM 722 O O . ASN A 1 92 ? -3.198 16.595 2.111 1.00 84.31 92 ASN A O 1
ATOM 726 N N . LEU A 1 93 ? -5.445 16.583 1.928 1.00 84.94 93 LEU A N 1
ATOM 727 C CA . LEU A 1 93 ? -5.475 15.930 0.622 1.00 84.94 93 LEU A CA 1
ATOM 728 C C . LEU A 1 93 ? -4.698 16.711 -0.445 1.00 84.94 93 LEU A C 1
ATOM 730 O O . LEU A 1 93 ? -4.214 16.097 -1.379 1.00 84.94 93 LEU A O 1
ATOM 734 N N . ALA A 1 94 ? -4.510 18.030 -0.327 1.00 85.94 94 ALA A N 1
ATOM 735 C CA . ALA A 1 94 ? -3.714 18.789 -1.294 1.00 85.94 94 ALA A CA 1
ATOM 736 C C . ALA A 1 94 ? -2.197 18.556 -1.145 1.00 85.94 94 ALA A C 1
ATOM 738 O O . ALA A 1 94 ? -1.459 18.709 -2.117 1.00 85.94 94 ALA A O 1
ATOM 739 N N . ALA A 1 95 ? -1.732 18.168 0.048 1.00 87.19 95 ALA A N 1
ATOM 740 C CA . ALA A 1 95 ? -0.321 17.945 0.376 1.00 87.19 95 ALA A CA 1
ATOM 741 C C . ALA A 1 95 ? 0.078 16.458 0.293 1.00 87.19 95 ALA A C 1
ATOM 743 O O . ALA A 1 95 ? 0.918 15.977 1.063 1.00 87.19 95 ALA A O 1
ATOM 744 N N . MET A 1 96 ? -0.541 15.721 -0.633 1.00 91.75 96 MET A N 1
ATOM 745 C CA . MET A 1 96 ? -0.203 14.327 -0.891 1.00 91.75 96 MET A CA 1
ATOM 746 C C . MET A 1 96 ? 0.928 14.189 -1.911 1.00 91.75 96 MET A C 1
ATOM 748 O O . MET A 1 96 ? 1.065 14.976 -2.854 1.00 91.75 96 MET A O 1
ATOM 752 N N . SER A 1 97 ? 1.711 13.132 -1.737 1.00 94.81 97 SER A N 1
ATOM 753 C CA . SER A 1 97 ? 2.681 12.659 -2.712 1.00 94.81 97 SER A CA 1
ATOM 754 C C . SER A 1 97 ? 2.233 11.344 -3.326 1.00 94.81 97 SER A C 1
ATOM 756 O O . SER A 1 97 ? 1.598 10.535 -2.654 1.00 94.81 97 SER A O 1
ATOM 758 N N . PHE A 1 98 ? 2.565 11.121 -4.596 1.00 95.44 98 PHE A N 1
ATOM 759 C CA . PHE A 1 98 ? 2.209 9.887 -5.298 1.00 95.44 98 PHE A CA 1
ATOM 760 C C . PHE A 1 98 ? 3.439 9.144 -5.822 1.00 95.44 98 PHE A C 1
ATOM 762 O O . PHE A 1 98 ? 4.444 9.743 -6.202 1.00 95.44 98 PHE A O 1
ATOM 769 N N . ILE A 1 99 ? 3.337 7.825 -5.863 1.00 95.62 99 ILE A N 1
ATOM 770 C CA . ILE A 1 99 ? 4.302 6.912 -6.457 1.00 95.62 99 ILE A CA 1
ATOM 771 C C . ILE A 1 99 ? 3.491 5.928 -7.294 1.00 95.62 99 ILE A C 1
ATOM 773 O O . ILE A 1 99 ? 2.778 5.091 -6.743 1.00 95.62 99 ILE A O 1
ATOM 777 N N . VAL A 1 100 ? 3.556 6.058 -8.615 1.00 95.12 100 VAL A N 1
ATOM 778 C CA . VAL A 1 100 ? 2.711 5.298 -9.541 1.00 95.12 100 VAL A CA 1
ATOM 779 C C . VAL A 1 100 ? 3.587 4.507 -10.495 1.00 95.12 100 VAL A C 1
ATOM 781 O O . VAL A 1 100 ? 4.439 5.095 -11.153 1.00 95.12 100 VAL A O 1
ATOM 784 N N . ASP A 1 101 ? 3.393 3.188 -10.534 1.00 93.38 101 ASP A N 1
ATOM 785 C CA . ASP A 1 101 ? 4.105 2.241 -11.406 1.00 93.38 101 ASP A CA 1
ATOM 786 C C . ASP A 1 101 ? 5.572 2.636 -11.665 1.00 93.38 101 ASP A C 1
ATOM 788 O O . ASP A 1 101 ? 5.941 2.998 -12.774 1.00 93.38 101 ASP A O 1
ATOM 792 N N . ILE A 1 102 ? 6.412 2.621 -10.622 1.00 91.31 102 ILE A N 1
ATOM 793 C CA . ILE A 1 102 ? 7.772 3.215 -10.604 1.00 91.31 102 ILE A CA 1
ATOM 794 C C . ILE A 1 102 ? 8.630 2.837 -11.823 1.00 91.31 102 ILE A C 1
ATOM 796 O O . ILE A 1 102 ? 9.503 3.599 -12.233 1.00 91.31 102 ILE A O 1
ATOM 800 N N . ARG A 1 103 ? 8.418 1.643 -12.381 1.00 89.81 103 ARG A N 1
ATOM 801 C CA . ARG A 1 103 ? 9.205 1.102 -13.493 1.00 89.81 103 ARG A CA 1
ATOM 802 C C . ARG A 1 103 ? 8.497 1.168 -14.848 1.00 89.81 103 ARG A C 1
ATOM 804 O O . ARG A 1 103 ? 9.093 0.712 -15.816 1.00 89.81 103 ARG A O 1
ATOM 811 N N . GLY A 1 104 ? 7.274 1.695 -14.929 1.00 89.44 104 GLY A N 1
ATOM 812 C CA . GLY A 1 104 ? 6.479 1.707 -16.162 1.00 89.44 104 GLY A CA 1
ATOM 813 C C . GLY A 1 104 ? 6.193 0.297 -16.693 1.00 89.44 104 GLY A C 1
ATOM 814 O O . GLY A 1 104 ? 6.207 0.068 -17.906 1.00 89.44 104 GLY A O 1
ATOM 815 N N . GLU A 1 105 ? 6.026 -0.678 -15.793 1.00 86.94 105 GLU A N 1
ATOM 816 C CA . GLU A 1 105 ? 5.819 -2.084 -16.156 1.00 86.94 105 GLU A CA 1
ATOM 817 C C . GLU A 1 105 ? 4.403 -2.339 -16.679 1.00 86.94 105 GLU A C 1
ATOM 819 O O . GLU A 1 105 ? 4.176 -3.327 -17.384 1.00 86.94 105 GLU A O 1
ATOM 824 N N . ASP A 1 106 ? 3.459 -1.446 -16.380 1.00 87.19 106 ASP A N 1
ATOM 825 C CA . ASP A 1 106 ? 2.117 -1.451 -16.937 1.00 87.19 106 ASP A CA 1
ATOM 826 C C . ASP A 1 106 ? 1.975 -0.473 -18.111 1.00 87.19 106 ASP A C 1
ATOM 828 O O . ASP A 1 106 ? 1.283 0.540 -18.037 1.00 87.19 106 ASP A O 1
ATOM 832 N N . SER A 1 107 ? 2.616 -0.791 -19.236 1.00 79.94 107 SER A N 1
ATOM 833 C CA . SER A 1 107 ? 2.507 0.004 -20.466 1.00 79.94 107 SER A CA 1
ATOM 834 C C . SER A 1 107 ? 1.644 -0.674 -21.532 1.00 79.94 107 SER A C 1
ATOM 836 O O . SER A 1 107 ? 1.458 -1.892 -21.543 1.00 79.94 107 SER A O 1
ATOM 838 N N . ALA A 1 108 ? 1.149 0.098 -22.505 1.00 71.06 108 ALA A N 1
ATOM 839 C CA . ALA A 1 108 ? 0.468 -0.457 -23.681 1.00 71.06 108 ALA A CA 1
ATOM 840 C C . ALA A 1 108 ? 1.371 -1.420 -24.483 1.00 71.06 108 ALA A C 1
ATOM 842 O O . ALA A 1 108 ? 0.897 -2.413 -25.032 1.00 71.06 108 ALA A O 1
ATOM 843 N N . LYS A 1 109 ? 2.690 -1.173 -24.494 1.00 67.00 109 LYS A N 1
ATOM 844 C CA . LYS A 1 109 ? 3.692 -2.055 -25.120 1.00 67.00 109 LYS A CA 1
ATOM 845 C C . LYS A 1 109 ? 3.830 -3.389 -24.386 1.00 67.00 109 LYS A C 1
ATOM 847 O O . LYS A 1 109 ? 4.141 -4.397 -25.007 1.00 67.00 109 LYS A O 1
ATOM 852 N N . ALA A 1 110 ? 3.578 -3.405 -23.079 1.00 63.44 110 ALA A N 1
ATOM 853 C CA . ALA A 1 110 ? 3.594 -4.624 -22.285 1.00 63.44 110 ALA A CA 1
ATOM 854 C C . ALA A 1 110 ? 2.374 -5.527 -22.541 1.00 63.44 110 ALA A C 1
ATOM 856 O O . ALA A 1 110 ? 2.357 -6.620 -21.989 1.00 63.44 110 ALA A O 1
ATOM 857 N N . ALA A 1 111 ? 1.385 -5.095 -23.343 1.00 58.62 111 ALA A N 1
ATOM 858 C CA . ALA A 1 111 ? 0.149 -5.826 -23.658 1.00 58.62 111 ALA A CA 1
ATOM 859 C C . ALA A 1 111 ? 0.132 -6.498 -25.053 1.00 58.62 111 ALA A C 1
ATOM 861 O O . ALA A 1 111 ? -0.863 -7.123 -25.420 1.00 58.62 111 ALA A O 1
ATOM 862 N N . THR A 1 112 ? 1.208 -6.377 -25.842 1.00 59.31 112 THR A N 1
ATOM 863 C CA . THR A 1 112 ? 1.314 -6.924 -27.212 1.00 59.31 112 THR A CA 1
ATOM 864 C C . THR A 1 112 ? 2.196 -8.179 -27.324 1.00 59.31 112 THR A C 1
ATOM 866 O O . THR A 1 112 ? 2.551 -8.600 -28.427 1.00 59.31 112 THR A O 1
ATOM 869 N N . GLY A 1 113 ? 2.556 -8.808 -26.202 1.00 58.53 113 GLY A N 1
ATOM 870 C CA . GLY A 1 113 ? 3.369 -10.027 -26.160 1.00 58.53 113 GLY A CA 1
ATOM 871 C C . GLY A 1 113 ? 2.608 -11.307 -26.541 1.00 58.53 113 GLY A C 1
ATOM 872 O O . GLY A 1 113 ? 1.384 -11.396 -26.432 1.00 58.53 113 GLY A O 1
ATOM 873 N N . ARG A 1 114 ? 3.341 -12.349 -26.971 1.00 47.09 114 ARG A N 1
ATOM 874 C CA . ARG A 1 114 ? 2.766 -13.677 -27.273 1.00 47.09 114 ARG A CA 1
ATOM 875 C C . ARG A 1 114 ? 2.038 -14.235 -26.041 1.00 47.09 114 ARG A C 1
ATOM 877 O O . ARG A 1 114 ? 2.663 -14.443 -25.008 1.00 47.09 114 ARG A O 1
ATOM 884 N N . GLY A 1 115 ? 0.742 -14.523 -26.183 1.00 54.94 115 GLY A N 1
ATOM 885 C CA . GLY A 1 115 ? -0.091 -15.125 -25.131 1.00 54.94 115 GLY A CA 1
ATOM 886 C C . GLY A 1 115 ? -0.903 -14.139 -24.285 1.00 54.94 115 GLY A C 1
ATOM 887 O O . GLY A 1 115 ? -1.503 -14.558 -23.299 1.00 54.94 115 GLY A O 1
ATOM 888 N N . GLN A 1 116 ? -0.948 -12.852 -24.646 1.00 56.62 116 GLN A N 1
ATOM 889 C CA . GLN A 1 116 ? -1.711 -11.856 -23.894 1.00 56.62 116 GLN A CA 1
ATOM 890 C C . GLN A 1 116 ? -3.147 -11.709 -24.407 1.00 56.62 116 GLN A C 1
ATOM 892 O O . GLN A 1 116 ? -3.396 -11.433 -25.580 1.00 56.62 116 GLN A O 1
ATOM 897 N N . VAL A 1 117 ? -4.096 -11.909 -23.490 1.00 55.75 117 VAL A N 1
ATOM 898 C CA . VAL A 1 117 ? -5.515 -11.584 -23.664 1.00 55.75 117 VAL A CA 1
ATOM 899 C C . VAL A 1 117 ? -5.628 -10.060 -23.700 1.00 55.75 117 VAL A C 1
ATOM 901 O O . VAL A 1 117 ? -5.022 -9.389 -22.866 1.00 55.75 117 VAL A O 1
ATOM 904 N N . GLY A 1 118 ? -6.351 -9.519 -24.685 1.00 63.16 118 GLY A N 1
ATOM 905 C CA . GLY A 1 118 ? -6.460 -8.077 -24.920 1.00 63.16 118 GLY A CA 1
ATOM 906 C C . GLY A 1 118 ? -6.726 -7.273 -23.644 1.00 63.16 118 GLY A C 1
ATOM 907 O O . GLY A 1 118 ? -7.540 -7.653 -22.803 1.00 63.16 118 GLY A O 1
ATOM 908 N N . ARG A 1 119 ? -6.007 -6.158 -23.503 1.00 70.44 119 ARG A N 1
ATOM 909 C CA . ARG A 1 119 ? -6.107 -5.238 -22.368 1.00 70.44 119 ARG A CA 1
ATOM 910 C C . ARG A 1 119 ? -7.500 -4.595 -22.330 1.00 70.44 119 ARG A C 1
ATOM 912 O O . ARG A 1 119 ? -7.923 -3.997 -23.313 1.00 70.44 119 ARG A O 1
ATOM 919 N N . THR A 1 120 ? -8.193 -4.701 -21.197 1.00 72.25 120 THR A N 1
ATOM 920 C CA . THR A 1 120 ? -9.525 -4.099 -20.980 1.00 72.25 120 THR A CA 1
ATOM 921 C C . THR A 1 120 ? -9.484 -2.782 -20.204 1.00 72.25 120 THR A C 1
ATOM 923 O O . THR A 1 120 ? -10.383 -1.964 -20.368 1.00 72.25 120 THR A O 1
ATOM 926 N N . ALA A 1 121 ? -8.454 -2.556 -19.385 1.00 77.81 121 ALA A N 1
ATOM 927 C CA . ALA A 1 121 ? -8.281 -1.348 -18.574 1.00 77.81 121 ALA A CA 1
ATOM 928 C C . ALA A 1 121 ? -7.097 -0.506 -19.081 1.00 77.81 121 ALA A C 1
ATOM 930 O O . ALA A 1 121 ? -6.122 -1.103 -19.525 1.00 77.81 121 ALA A O 1
ATOM 931 N N . PRO A 1 122 ? -7.121 0.837 -19.016 1.00 85.88 122 PRO A N 1
ATOM 932 C CA . PRO A 1 122 ? -5.987 1.687 -19.408 1.00 85.88 122 PRO A CA 1
ATOM 933 C C . PRO A 1 122 ? -4.720 1.444 -18.556 1.00 85.88 122 PRO A C 1
ATOM 935 O O . PRO A 1 122 ? -4.828 0.860 -17.475 1.00 85.88 122 PRO A O 1
ATOM 938 N N . PRO A 1 123 ? -3.512 1.805 -19.045 1.00 88.88 123 PRO A N 1
ATOM 939 C CA . PRO A 1 123 ? -2.260 1.849 -18.267 1.00 88.88 123 PRO A CA 1
ATOM 940 C C . PRO A 1 123 ? -2.426 2.532 -16.913 1.00 88.88 123 PRO A C 1
ATOM 942 O O . PRO A 1 123 ? -3.042 3.590 -16.853 1.00 88.88 123 PRO A O 1
ATOM 945 N N . LEU A 1 124 ? -1.844 1.978 -15.845 1.00 91.00 124 LEU A N 1
ATOM 946 C CA . LEU A 1 124 ? -1.941 2.496 -14.473 1.00 91.00 124 LEU A CA 1
ATOM 947 C C . LEU A 1 124 ? -1.606 3.986 -14.393 1.00 91.00 124 LEU A C 1
ATOM 949 O O . LEU A 1 124 ? -2.304 4.745 -13.727 1.00 91.00 124 LEU A O 1
ATOM 953 N N . VAL A 1 125 ? -0.547 4.412 -15.085 1.00 92.75 125 VAL A N 1
ATOM 954 C CA . VAL A 1 125 ? -0.125 5.818 -15.122 1.00 92.75 125 VAL A CA 1
ATOM 955 C C . VAL A 1 125 ? -1.173 6.684 -15.826 1.00 92.75 125 VAL A C 1
ATOM 957 O O . VAL A 1 125 ? -1.559 7.726 -15.300 1.00 92.75 125 VAL A O 1
ATOM 960 N N . GLU A 1 126 ? -1.674 6.251 -16.983 1.00 91.94 126 GLU A N 1
ATOM 961 C CA . GLU A 1 126 ? -2.699 6.980 -17.744 1.00 91.94 126 GLU A CA 1
ATOM 962 C C . GLU A 1 126 ? -4.020 7.072 -16.965 1.00 91.94 126 GLU A C 1
ATOM 964 O O . GLU A 1 126 ? -4.602 8.153 -16.834 1.00 91.94 126 GLU A O 1
ATOM 969 N N . ASP A 1 127 ? -4.460 5.955 -16.387 1.00 92.00 127 ASP A N 1
ATOM 970 C CA . ASP A 1 127 ? -5.646 5.862 -15.539 1.00 92.00 127 ASP A CA 1
ATOM 971 C C . ASP A 1 127 ? -5.521 6.770 -14.317 1.00 92.00 127 ASP A C 1
ATOM 973 O O . ASP A 1 127 ? -6.402 7.581 -14.041 1.00 92.00 127 ASP A O 1
ATOM 977 N N . PHE A 1 128 ? -4.381 6.721 -13.624 1.00 94.06 128 PHE A N 1
ATOM 978 C CA . PHE A 1 128 ? -4.109 7.580 -12.479 1.00 94.06 128 PHE A CA 1
ATOM 979 C C . PHE A 1 128 ? -4.185 9.061 -12.851 1.00 94.06 128 PHE A C 1
ATOM 981 O O . PHE A 1 128 ? -4.796 9.851 -12.129 1.00 94.06 128 PHE A O 1
ATOM 988 N N . HIS A 1 129 ? -3.575 9.456 -13.970 1.00 94.25 129 HIS A N 1
ATOM 989 C CA . HIS A 1 129 ? -3.575 10.847 -14.403 1.00 94.25 129 HIS A CA 1
ATOM 990 C C . HIS A 1 129 ? -4.977 11.354 -14.748 1.00 94.25 129 HIS A C 1
ATOM 992 O O . HIS A 1 129 ? -5.309 12.486 -14.393 1.00 94.25 129 HIS A O 1
ATOM 998 N N . THR A 1 130 ? -5.787 10.525 -15.406 1.00 93.69 130 THR A N 1
ATOM 999 C CA . THR A 1 130 ? -7.120 10.900 -15.894 1.00 93.69 130 THR A CA 1
ATOM 1000 C C . THR A 1 130 ? -8.201 10.832 -14.818 1.00 93.69 130 THR A C 1
ATOM 1002 O O . THR A 1 130 ? -9.045 11.722 -14.761 1.00 93.69 130 THR A O 1
ATOM 1005 N N . SER A 1 131 ? -8.174 9.825 -13.944 1.00 92.00 131 SER A N 1
ATOM 1006 C CA . SER A 1 131 ? -9.218 9.604 -12.935 1.00 92.00 131 SER A CA 1
ATOM 1007 C C . SER A 1 131 ? -8.898 10.265 -11.591 1.00 92.00 131 SER A C 1
ATOM 1009 O O . SER A 1 131 ? -9.714 11.018 -11.053 1.00 92.00 131 SER A O 1
ATOM 1011 N N . ILE A 1 132 ? -7.698 10.029 -11.051 1.00 92.75 132 ILE A N 1
ATOM 1012 C CA . ILE A 1 132 ? -7.336 10.420 -9.683 1.00 92.75 132 ILE A CA 1
ATOM 1013 C C . ILE A 1 132 ? -6.649 11.785 -9.671 1.00 92.75 132 ILE A C 1
ATOM 1015 O O . ILE A 1 132 ? -7.098 12.700 -8.978 1.00 92.75 132 ILE A O 1
ATOM 1019 N N . LYS A 1 133 ? -5.566 11.958 -10.437 1.00 93.12 133 LYS A N 1
ATOM 1020 C CA . LYS A 1 133 ? -4.754 13.181 -10.390 1.00 93.12 133 LYS A CA 1
ATOM 1021 C C . LYS A 1 133 ? -5.504 14.389 -10.946 1.00 93.12 133 LYS A C 1
ATOM 1023 O O . LYS A 1 133 ? -5.415 15.460 -10.351 1.00 93.12 133 LYS A O 1
ATOM 1028 N N . ALA A 1 134 ? -6.251 14.221 -12.038 1.00 92.56 134 ALA A N 1
ATOM 1029 C CA . ALA A 1 134 ? -7.071 15.291 -12.606 1.00 92.56 134 ALA A CA 1
ATOM 1030 C C . ALA A 1 134 ? -8.141 15.791 -11.621 1.00 92.56 134 ALA A C 1
ATOM 1032 O O . ALA A 1 134 ? -8.392 16.991 -11.551 1.00 92.56 134 ALA A O 1
ATOM 1033 N N . THR A 1 135 ? -8.729 14.884 -10.836 1.00 91.19 135 THR A N 1
ATOM 1034 C CA . THR A 1 135 ? -9.842 15.202 -9.931 1.00 91.19 135 THR A CA 1
ATOM 1035 C C . THR A 1 135 ? -9.368 15.717 -8.572 1.00 91.19 135 THR A C 1
ATOM 1037 O O . THR A 1 135 ? -9.902 16.696 -8.056 1.00 91.19 135 THR A O 1
ATOM 1040 N N . TYR A 1 136 ? -8.359 15.073 -7.981 1.00 89.19 136 TYR A N 1
ATOM 1041 C CA . TYR A 1 136 ? -7.961 15.298 -6.585 1.00 89.19 136 TYR A CA 1
ATOM 1042 C C . TYR A 1 136 ? -6.524 15.807 -6.431 1.00 89.19 136 TYR A C 1
ATOM 1044 O O . TYR A 1 136 ? -6.166 16.353 -5.390 1.00 89.19 136 TYR A O 1
ATOM 1052 N N . GLY A 1 137 ? -5.691 15.625 -7.459 1.00 87.44 137 GLY A N 1
AT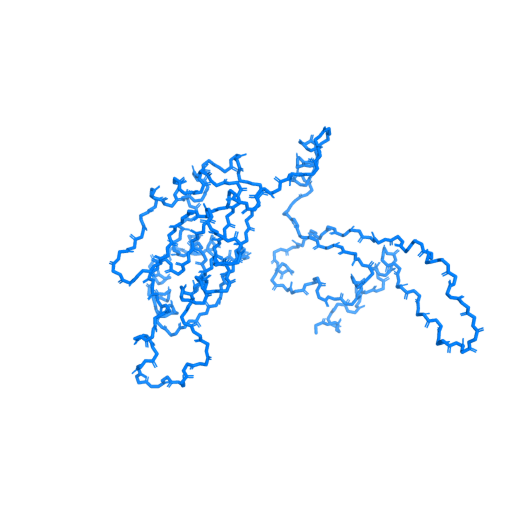OM 1053 C CA . GLY A 1 137 ? -4.235 15.654 -7.339 1.00 87.44 137 GLY A CA 1
ATOM 1054 C C . GLY A 1 137 ? -3.519 16.788 -8.058 1.00 87.44 137 GLY A C 1
ATOM 1055 O O . GLY A 1 137 ? -2.338 16.642 -8.374 1.00 87.44 137 GLY A O 1
ATOM 1056 N N . ALA A 1 138 ? -4.187 17.918 -8.310 1.00 88.12 138 ALA A N 1
ATOM 1057 C CA . ALA A 1 138 ? -3.599 19.044 -9.045 1.00 88.12 138 ALA A CA 1
ATOM 1058 C C . ALA A 1 138 ? -2.276 19.553 -8.432 1.00 88.12 138 ALA A C 1
ATOM 1060 O O . ALA A 1 138 ? -1.366 19.944 -9.157 1.00 88.12 138 ALA A O 1
ATOM 1061 N N . GLN A 1 139 ? -2.160 19.527 -7.099 1.00 91.00 139 GLN A N 1
ATOM 1062 C CA . GLN A 1 139 ? -0.968 19.960 -6.355 1.00 91.00 139 GLN A CA 1
ATOM 1063 C C . GLN A 1 139 ? -0.034 18.801 -5.973 1.00 91.00 139 GLN A C 1
ATOM 1065 O O . GLN A 1 139 ? 1.040 19.038 -5.413 1.00 91.00 139 GLN A O 1
ATOM 1070 N N . TRP A 1 140 ? -0.425 17.552 -6.251 1.00 94.00 140 TRP A N 1
ATOM 1071 C CA . TRP A 1 140 ? 0.342 16.395 -5.808 1.00 94.00 140 TRP A CA 1
ATOM 1072 C C . TRP A 1 140 ? 1.658 16.301 -6.566 1.00 94.00 140 TRP A C 1
ATOM 1074 O O . TRP A 1 140 ? 1.726 16.480 -7.787 1.00 94.00 140 TRP A O 1
ATOM 1084 N N . ARG A 1 141 ? 2.713 15.967 -5.828 1.00 92.50 141 ARG A N 1
ATOM 1085 C CA . ARG A 1 141 ? 4.071 15.808 -6.358 1.00 92.50 141 ARG A CA 1
ATOM 1086 C C . ARG A 1 141 ? 4.500 14.369 -6.182 1.00 92.50 141 ARG A C 1
ATOM 1088 O O . ARG A 1 141 ? 4.214 13.766 -5.154 1.00 92.50 141 ARG A O 1
ATOM 1095 N N . GLY A 1 142 ? 5.163 13.807 -7.174 1.00 93.81 142 GLY A N 1
ATOM 1096 C CA . GLY A 1 142 ? 5.380 12.376 -7.166 1.00 93.81 142 GLY A CA 1
ATOM 1097 C C . GLY A 1 142 ? 6.129 11.867 -8.369 1.00 93.81 142 GLY A C 1
ATOM 1098 O O . GLY A 1 142 ? 6.478 12.629 -9.271 1.00 93.81 142 GLY A O 1
ATOM 1099 N N . VAL A 1 143 ? 6.341 10.560 -8.354 1.00 94.12 143 VAL A N 1
ATOM 1100 C CA . VAL A 1 143 ? 6.965 9.819 -9.442 1.00 94.12 143 VAL A CA 1
ATOM 1101 C C . VAL A 1 143 ? 5.896 8.964 -10.105 1.00 94.12 143 VAL A C 1
ATOM 1103 O O . VAL A 1 143 ? 5.193 8.216 -9.430 1.00 94.12 143 VAL A O 1
ATOM 1106 N N . ALA A 1 144 ? 5.782 9.084 -11.424 1.00 94.06 144 ALA A N 1
ATOM 1107 C CA . ALA A 1 144 ? 5.084 8.132 -12.275 1.00 94.06 144 ALA A CA 1
ATOM 1108 C C . ALA A 1 144 ? 6.130 7.506 -13.198 1.00 94.06 144 ALA A C 1
ATOM 1110 O O . ALA A 1 144 ? 6.933 8.246 -13.767 1.00 94.06 144 ALA A O 1
ATOM 1111 N N . GLY A 1 145 ? 6.175 6.179 -13.303 1.00 90.62 145 GLY A N 1
ATOM 1112 C CA . GLY A 1 145 ? 7.156 5.532 -14.170 1.00 90.62 145 GLY A CA 1
ATOM 1113 C C . GLY A 1 145 ? 6.827 5.721 -15.647 1.00 90.62 145 GLY A C 1
ATOM 1114 O O . GLY A 1 145 ? 5.683 5.586 -16.072 1.00 90.62 145 GLY A O 1
ATOM 1115 N N . ASP A 1 146 ? 7.857 6.011 -16.431 1.00 85.56 146 ASP A N 1
ATOM 1116 C CA . ASP A 1 146 ? 7.801 6.160 -17.889 1.00 85.56 146 ASP A CA 1
ATOM 1117 C C . ASP A 1 146 ? 8.411 4.956 -18.634 1.00 85.56 146 ASP A C 1
ATOM 1119 O O . ASP A 1 146 ? 8.325 4.861 -19.857 1.00 85.56 146 ASP A O 1
ATOM 1123 N N . GLY A 1 147 ? 9.003 4.011 -17.895 1.00 82.81 147 GLY A N 1
ATOM 1124 C CA . GLY A 1 147 ? 9.712 2.852 -18.440 1.00 82.81 147 GLY A CA 1
ATOM 1125 C C . GLY 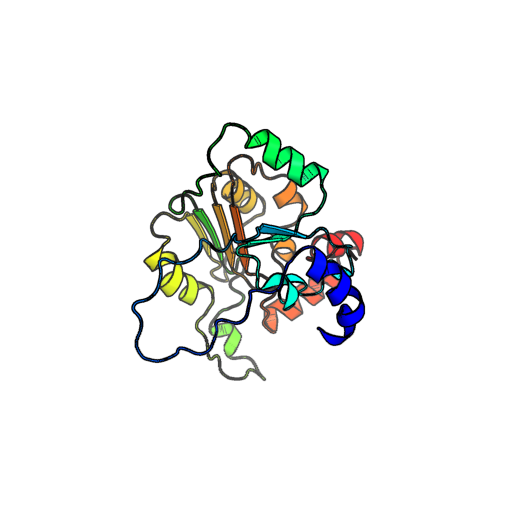A 1 147 ? 11.170 3.124 -18.826 1.00 82.81 147 GLY A C 1
ATOM 1126 O O . GLY A 1 147 ? 11.879 2.182 -19.180 1.00 82.81 147 GLY A O 1
ATOM 1127 N N . GLU A 1 148 ? 11.638 4.370 -18.730 1.00 82.75 148 GLU A N 1
ATOM 1128 C CA . GLU A 1 148 ? 12.994 4.780 -19.107 1.00 82.75 148 GLU A CA 1
ATOM 1129 C C . GLU A 1 148 ? 13.870 5.014 -17.877 1.00 82.75 148 GLU A C 1
ATOM 1131 O O . GLU A 1 148 ? 14.959 4.440 -17.767 1.00 82.75 148 GLU A O 1
ATOM 1136 N N . LYS A 1 149 ? 13.388 5.819 -16.920 1.00 83.75 149 LYS A N 1
ATOM 1137 C CA . LYS A 1 149 ? 14.113 6.122 -15.683 1.00 83.75 149 LYS A CA 1
ATOM 1138 C C . LYS A 1 149 ? 13.372 5.555 -14.480 1.00 83.75 149 LYS A C 1
ATOM 1140 O O . LYS A 1 149 ? 12.247 5.926 -14.169 1.00 83.75 149 LYS A O 1
ATOM 1145 N N . VAL A 1 150 ? 14.070 4.711 -13.729 1.00 86.62 150 VAL A N 1
ATOM 1146 C CA . VAL A 1 150 ? 13.608 4.262 -12.413 1.00 86.62 150 VAL A CA 1
ATOM 1147 C C . VAL A 1 150 ? 14.100 5.255 -11.368 1.00 86.62 150 VAL A C 1
ATOM 1149 O O . VAL A 1 150 ? 15.295 5.552 -11.310 1.00 86.62 150 VAL A O 1
ATOM 1152 N N . ALA A 1 151 ? 13.186 5.772 -10.549 1.00 89.94 151 ALA A N 1
ATOM 1153 C CA . ALA A 1 151 ? 13.556 6.642 -9.442 1.00 89.94 151 ALA A CA 1
ATOM 1154 C C . ALA A 1 151 ? 14.438 5.904 -8.423 1.00 89.94 151 ALA A C 1
ATOM 1156 O O . ALA A 1 151 ? 14.216 4.736 -8.105 1.00 89.94 151 ALA A O 1
ATOM 1157 N N . SER A 1 152 ? 15.448 6.606 -7.929 1.00 92.44 152 SER A N 1
ATOM 1158 C CA . SER A 1 152 ? 16.412 6.112 -6.950 1.00 92.44 152 SER A CA 1
ATOM 1159 C C . SER A 1 152 ? 15.835 6.059 -5.535 1.00 92.44 152 SER A C 1
ATOM 1161 O O . SER A 1 152 ? 14.909 6.792 -5.185 1.00 92.44 152 SER A O 1
ATOM 1163 N N . ASP A 1 153 ? 16.461 5.254 -4.678 1.00 93.88 153 ASP A N 1
ATOM 1164 C CA . ASP A 1 153 ? 16.110 5.149 -3.257 1.00 93.88 153 ASP A CA 1
ATOM 1165 C C . ASP A 1 153 ? 16.154 6.509 -2.535 1.00 93.88 153 ASP A C 1
ATOM 1167 O O . ASP A 1 153 ? 15.311 6.794 -1.684 1.00 93.88 153 ASP A O 1
ATOM 1171 N N . ALA A 1 154 ? 17.101 7.381 -2.903 1.00 92.69 154 ALA A N 1
ATOM 1172 C CA . ALA A 1 154 ? 17.216 8.725 -2.340 1.00 92.69 154 ALA A CA 1
ATOM 1173 C C . ALA A 1 154 ? 16.053 9.635 -2.768 1.00 92.69 154 ALA A C 1
ATOM 1175 O O . ALA A 1 154 ? 15.481 10.327 -1.925 1.00 92.69 154 ALA A O 1
ATOM 1176 N N . GLU A 1 155 ? 15.668 9.601 -4.050 1.00 93.31 155 GLU A N 1
ATOM 1177 C CA . GLU A 1 155 ? 14.492 10.326 -4.554 1.00 93.31 155 GLU A CA 1
ATOM 1178 C C . GLU A 1 155 ? 13.215 9.843 -3.838 1.00 93.31 155 GLU A C 1
ATOM 1180 O O . GLU A 1 155 ? 12.368 10.657 -3.468 1.00 93.31 155 GLU A O 1
ATOM 1185 N N . MET A 1 156 ? 13.097 8.536 -3.567 1.00 93.81 156 MET A N 1
ATOM 1186 C CA . MET A 1 156 ? 11.959 7.959 -2.839 1.00 93.81 156 MET A CA 1
ATOM 1187 C C . MET A 1 156 ? 11.913 8.403 -1.375 1.00 93.81 156 MET A C 1
ATOM 1189 O O . MET A 1 156 ? 10.865 8.845 -0.902 1.00 93.81 156 MET A O 1
ATOM 1193 N N . ALA A 1 157 ? 13.040 8.343 -0.662 1.00 93.62 157 ALA A N 1
ATOM 1194 C CA . ALA A 1 157 ? 13.115 8.794 0.726 1.00 93.62 157 ALA A CA 1
ATOM 1195 C C . ALA A 1 157 ? 12.779 10.290 0.861 1.00 93.62 157 ALA A C 1
ATOM 1197 O O . ALA A 1 157 ? 12.018 10.677 1.751 1.00 93.62 157 ALA A O 1
ATOM 1198 N N . GLN A 1 158 ? 13.292 11.127 -0.049 1.00 93.06 158 GLN A N 1
ATOM 1199 C CA . GLN A 1 158 ? 12.994 12.563 -0.078 1.00 93.06 158 GLN A CA 1
ATOM 1200 C C . GLN A 1 158 ? 11.513 12.841 -0.344 1.00 93.06 158 GLN A C 1
ATOM 1202 O O . GLN A 1 158 ? 10.918 13.696 0.316 1.00 93.06 158 GLN A O 1
ATOM 1207 N N . LEU A 1 159 ? 10.906 12.103 -1.277 1.00 93.38 159 LEU A N 1
ATOM 1208 C CA . LEU A 1 159 ? 9.484 12.227 -1.581 1.00 93.38 159 LEU A CA 1
ATOM 1209 C C . LEU A 1 159 ? 8.620 11.874 -0.363 1.00 93.38 159 LEU A C 1
ATOM 1211 O O . LEU A 1 159 ? 7.725 12.636 -0.003 1.00 93.38 159 LEU A O 1
ATOM 1215 N N . MET A 1 160 ? 8.924 10.757 0.304 1.00 92.75 160 MET A N 1
ATOM 1216 C CA . MET A 1 160 ? 8.215 10.326 1.511 1.00 92.75 160 MET A CA 1
ATOM 1217 C C . MET A 1 160 ? 8.345 11.343 2.651 1.00 92.75 160 MET A C 1
ATOM 1219 O O . MET A 1 160 ? 7.352 11.663 3.304 1.00 92.75 160 MET A O 1
ATOM 1223 N N . GLN A 1 161 ? 9.537 11.911 2.850 1.00 91.88 161 GLN A N 1
ATOM 1224 C CA . GLN A 1 161 ? 9.800 12.905 3.893 1.00 91.88 161 GLN A CA 1
ATOM 1225 C C . GLN A 1 161 ? 9.037 14.225 3.696 1.00 91.88 161 GLN A C 1
ATOM 1227 O O . GLN A 1 161 ? 8.684 14.900 4.667 1.00 91.88 161 GLN A O 1
ATOM 1232 N N . ALA A 1 162 ? 8.811 14.630 2.447 1.00 87.75 162 ALA A N 1
ATOM 1233 C CA . ALA A 1 162 ? 8.099 15.865 2.130 1.00 87.75 162 ALA A CA 1
ATOM 1234 C C . ALA A 1 162 ? 6.568 15.726 2.226 1.00 87.75 162 ALA A C 1
ATOM 1236 O O . ALA A 1 162 ? 5.869 16.740 2.278 1.00 87.75 162 ALA A O 1
ATOM 1237 N N . SER A 1 163 ? 6.053 14.495 2.235 1.00 88.62 163 SER A N 1
ATOM 1238 C CA . SER A 1 163 ? 4.626 14.199 2.105 1.00 88.62 163 SER A CA 1
ATOM 1239 C C . SER A 1 163 ? 3.869 14.266 3.437 1.00 88.62 163 SER A C 1
ATOM 1241 O O . SER A 1 163 ? 4.364 13.799 4.463 1.00 88.62 163 SER A O 1
ATOM 1243 N N . GLN A 1 164 ? 2.651 14.827 3.423 1.00 90.69 164 GLN A N 1
ATOM 1244 C CA . GLN A 1 164 ? 1.701 14.676 4.539 1.00 90.69 164 GLN A CA 1
ATOM 1245 C C . GLN A 1 164 ? 0.790 13.461 4.371 1.00 90.69 164 GLN A C 1
ATOM 1247 O O . GLN A 1 164 ? 0.316 12.888 5.352 1.00 90.69 164 GLN A O 1
ATOM 1252 N N . GLY A 1 165 ? 0.565 13.059 3.122 1.00 92.50 165 GLY A N 1
ATOM 1253 C CA . GLY A 1 165 ? -0.048 11.789 2.782 1.00 92.50 165 GLY A CA 1
ATOM 1254 C C . GLY A 1 165 ? 0.660 11.154 1.595 1.00 92.50 165 GLY A C 1
ATOM 1255 O O . GLY A 1 165 ? 1.128 11.862 0.706 1.00 92.50 165 GLY A O 1
ATOM 1256 N N . LEU A 1 166 ? 0.736 9.829 1.568 1.00 94.62 166 LEU A N 1
ATOM 1257 C CA . LEU A 1 166 ? 1.405 9.085 0.503 1.00 94.62 166 LEU A CA 1
ATOM 1258 C C . LEU A 1 166 ? 0.406 8.196 -0.241 1.00 94.62 166 LEU A C 1
ATOM 1260 O O . LEU A 1 166 ? -0.348 7.464 0.387 1.00 94.62 166 LEU A O 1
ATOM 1264 N N . LEU A 1 167 ? 0.426 8.215 -1.570 1.00 95.25 167 LEU A N 1
ATOM 1265 C CA . LEU A 1 167 ? -0.277 7.254 -2.417 1.00 95.25 167 LEU A CA 1
ATOM 1266 C C . LEU A 1 167 ? 0.747 6.414 -3.179 1.00 95.25 167 LEU A C 1
ATOM 1268 O O . LEU A 1 167 ? 1.495 6.948 -3.992 1.00 95.25 167 LEU A O 1
ATOM 1272 N N . TYR A 1 168 ? 0.750 5.107 -2.959 1.00 95.38 168 TYR A N 1
ATOM 1273 C CA . TYR A 1 168 ? 1.427 4.150 -3.825 1.00 95.38 168 TYR A CA 1
ATOM 1274 C C . TYR A 1 168 ? 0.387 3.418 -4.670 1.00 95.38 168 TYR A C 1
ATOM 1276 O O . TYR A 1 168 ? -0.538 2.830 -4.112 1.00 95.38 168 TYR A O 1
ATOM 1284 N N . TYR A 1 169 ? 0.548 3.431 -5.992 1.00 94.75 169 TYR A N 1
ATOM 1285 C CA . TYR A 1 169 ? -0.309 2.697 -6.920 1.00 94.75 169 TYR A CA 1
ATOM 1286 C C . TYR A 1 169 ? 0.540 1.996 -7.974 1.00 94.75 169 TYR A C 1
ATOM 1288 O O . TYR A 1 169 ? 1.065 2.621 -8.893 1.00 94.75 169 TYR A O 1
ATOM 1296 N N . GLY A 1 170 ? 0.734 0.692 -7.829 1.00 92.25 170 GLY A N 1
ATOM 1297 C CA . GLY A 1 170 ? 1.669 -0.023 -8.685 1.00 92.25 170 GLY A CA 1
ATOM 1298 C C . GLY A 1 170 ? 1.450 -1.523 -8.716 1.00 92.25 170 GLY A C 1
ATOM 1299 O O . GLY A 1 170 ? 0.660 -2.088 -7.959 1.00 92.25 170 GLY A O 1
ATOM 1300 N N . LEU A 1 171 ? 2.186 -2.164 -9.619 1.00 90.62 171 LEU A N 1
ATOM 1301 C CA . LEU A 1 171 ? 2.239 -3.614 -9.712 1.00 90.62 171 LEU A CA 1
ATOM 1302 C C . LEU A 1 171 ? 3.138 -4.210 -8.623 1.00 90.62 171 LEU A C 1
ATOM 1304 O O . LEU A 1 171 ? 3.974 -3.535 -8.031 1.00 90.62 171 LEU A O 1
ATOM 1308 N N . GLY A 1 172 ? 2.991 -5.508 -8.379 1.00 90.19 172 GLY A N 1
ATOM 1309 C CA . GLY A 1 172 ? 3.801 -6.269 -7.441 1.00 90.19 172 GLY A CA 1
ATOM 1310 C C . GLY A 1 172 ? 3.642 -5.791 -6.000 1.00 90.19 172 GLY A C 1
ATOM 1311 O O . GLY A 1 172 ? 2.586 -5.338 -5.580 1.00 90.19 172 GLY A O 1
ATOM 1312 N N . ARG A 1 173 ? 4.685 -5.962 -5.190 1.00 91.00 173 ARG A N 1
ATOM 1313 C CA . ARG A 1 173 ? 4.680 -5.551 -3.776 1.00 91.00 173 ARG A CA 1
ATOM 1314 C C . ARG A 1 173 ? 5.413 -4.228 -3.669 1.00 91.00 173 ARG A C 1
ATOM 1316 O O . ARG A 1 173 ? 6.545 -4.175 -4.147 1.00 91.00 173 ARG A O 1
ATOM 1323 N N . MET A 1 174 ? 4.864 -3.224 -2.984 1.00 92.75 174 MET A N 1
ATOM 1324 C CA . MET A 1 174 ? 5.529 -1.915 -2.843 1.00 92.75 174 MET A CA 1
ATOM 1325 C C . MET A 1 174 ? 6.988 -2.065 -2.391 1.00 92.75 174 MET A C 1
ATOM 1327 O O . MET A 1 174 ? 7.904 -1.519 -3.005 1.00 92.75 174 MET A O 1
ATOM 1331 N N . LEU A 1 175 ? 7.205 -2.905 -1.377 1.00 92.81 175 LEU A N 1
ATOM 1332 C CA . LEU A 1 175 ? 8.512 -3.116 -0.758 1.00 92.81 175 LEU A CA 1
ATOM 1333 C C . LEU A 1 175 ? 9.531 -3.861 -1.641 1.00 92.81 175 LEU A C 1
ATOM 1335 O O . LEU A 1 175 ? 10.720 -3.882 -1.336 1.00 92.81 175 LEU A O 1
ATOM 1339 N N . SER A 1 176 ? 9.085 -4.447 -2.755 1.00 90.88 176 SER A N 1
ATOM 1340 C CA . SER A 1 176 ? 9.981 -5.034 -3.758 1.00 90.88 176 SER A CA 1
ATOM 1341 C C . SER A 1 176 ? 10.598 -4.000 -4.703 1.00 90.88 176 SER A C 1
ATOM 1343 O O . SER A 1 176 ? 11.628 -4.285 -5.320 1.00 90.88 176 SER A O 1
ATOM 1345 N N . TYR A 1 177 ? 9.967 -2.825 -4.815 1.00 91.50 177 TYR A N 1
ATOM 1346 C CA . TYR A 1 177 ? 10.460 -1.682 -5.584 1.00 91.50 177 TYR A CA 1
ATOM 1347 C C . TYR A 1 177 ? 11.117 -0.644 -4.675 1.00 91.50 177 TYR A C 1
ATOM 1349 O O . TYR A 1 177 ? 12.133 -0.081 -5.058 1.00 91.50 177 TYR A O 1
ATOM 1357 N N . ILE A 1 178 ? 10.557 -0.417 -3.482 1.00 93.25 178 ILE A N 1
ATOM 1358 C CA . ILE A 1 178 ? 11.098 0.497 -2.473 1.00 93.25 178 ILE A CA 1
ATOM 1359 C C . ILE A 1 178 ? 11.565 -0.340 -1.278 1.00 93.25 178 ILE A C 1
ATOM 1361 O O . ILE A 1 178 ? 10.725 -0.791 -0.500 1.00 93.25 178 ILE A O 1
ATOM 1365 N N . PRO A 1 179 ? 12.874 -0.580 -1.105 1.00 91.31 179 PRO A N 1
ATOM 1366 C CA . PRO A 1 179 ? 13.362 -1.463 -0.051 1.00 91.31 179 PRO A CA 1
ATOM 1367 C C . PRO A 1 179 ? 12.876 -1.046 1.343 1.00 91.31 179 PRO A C 1
ATOM 1369 O O . PRO A 1 179 ? 12.842 0.139 1.674 1.00 91.31 179 PRO A O 1
ATOM 1372 N N . ALA A 1 180 ? 12.576 -2.020 2.208 1.00 92.00 180 ALA A N 1
ATOM 1373 C CA . ALA A 1 180 ? 12.101 -1.754 3.572 1.00 92.00 180 ALA A CA 1
ATOM 1374 C C . ALA A 1 180 ? 13.052 -0.849 4.381 1.00 92.00 180 ALA A C 1
ATOM 1376 O O . ALA A 1 180 ? 12.594 -0.030 5.170 1.00 92.00 180 ALA A O 1
ATOM 1377 N N . GLY A 1 181 ? 14.366 -0.944 4.141 1.00 92.81 181 GLY A N 1
ATOM 1378 C CA . GLY A 1 181 ? 15.360 -0.060 4.760 1.00 92.81 181 GLY A CA 1
ATOM 1379 C C . GLY A 1 181 ? 15.223 1.410 4.349 1.00 92.81 181 GLY A C 1
ATOM 1380 O O . GLY A 1 181 ? 15.464 2.288 5.169 1.00 92.81 181 GLY A O 1
ATOM 1381 N N . VAL A 1 182 ? 14.776 1.689 3.120 1.00 94.06 182 VAL A N 1
ATOM 1382 C CA . VAL A 1 182 ? 14.514 3.057 2.639 1.00 94.06 182 VAL A CA 1
ATOM 1383 C C . VAL A 1 182 ? 13.297 3.637 3.349 1.00 94.06 182 VAL A C 1
ATOM 1385 O O . VAL A 1 182 ? 13.355 4.757 3.844 1.00 94.06 182 VAL A O 1
ATOM 1388 N N . VAL A 1 183 ? 12.219 2.855 3.470 1.00 93.25 183 VAL A N 1
ATOM 1389 C CA . VAL A 1 183 ? 11.000 3.275 4.182 1.00 93.25 183 VAL A CA 1
ATOM 1390 C C . VAL A 1 183 ? 11.287 3.484 5.672 1.00 93.25 183 VAL A C 1
ATOM 1392 O O . VAL A 1 183 ? 10.896 4.501 6.234 1.00 93.25 183 VAL A O 1
ATOM 1395 N N . ALA A 1 184 ? 12.010 2.556 6.305 1.00 92.00 184 ALA A N 1
ATOM 1396 C CA . ALA A 1 184 ? 12.373 2.651 7.719 1.00 92.00 184 ALA A CA 1
ATOM 1397 C C . ALA A 1 184 ? 13.352 3.801 8.014 1.00 92.00 184 ALA A C 1
ATOM 1399 O O . ALA A 1 184 ? 13.326 4.359 9.109 1.00 92.00 184 ALA A O 1
ATOM 1400 N N . GLY A 1 185 ? 14.217 4.145 7.054 1.00 92.94 185 GLY A N 1
ATOM 1401 C CA . GLY A 1 185 ? 15.159 5.260 7.160 1.00 92.94 185 GLY A CA 1
ATOM 1402 C C . GLY A 1 185 ? 14.567 6.623 6.789 1.00 92.94 185 GLY A C 1
ATOM 1403 O O . GLY A 1 185 ? 15.150 7.651 7.134 1.00 92.94 185 GLY A O 1
ATOM 1404 N N . ALA A 1 186 ? 13.425 6.660 6.098 1.00 92.75 186 ALA A N 1
ATOM 1405 C CA . ALA A 1 186 ? 12.758 7.903 5.735 1.00 92.75 186 ALA A CA 1
ATOM 1406 C C . ALA A 1 186 ? 12.135 8.574 6.970 1.00 92.75 186 ALA A C 1
ATOM 1408 O O . ALA A 1 186 ? 11.503 7.935 7.812 1.00 92.75 186 ALA A O 1
ATOM 1409 N N . ASN A 1 187 ? 12.269 9.898 7.069 1.00 91.31 187 ASN A N 1
ATOM 1410 C CA . ASN A 1 187 ? 11.612 10.654 8.130 1.00 91.31 187 ASN A CA 1
ATOM 1411 C C . ASN A 1 187 ? 10.131 10.871 7.791 1.00 91.31 187 ASN A C 1
ATOM 1413 O O . ASN A 1 187 ? 9.782 11.815 7.087 1.00 91.31 187 ASN A O 1
ATOM 1417 N N . LEU A 1 188 ? 9.270 10.008 8.326 1.00 90.44 188 LEU A N 1
ATOM 1418 C CA . LEU A 1 188 ? 7.821 10.034 8.113 1.00 90.44 188 LEU A CA 1
ATOM 1419 C C . LEU A 1 188 ? 7.056 10.848 9.169 1.00 90.44 188 LEU A C 1
ATOM 1421 O O . LEU A 1 188 ? 5.842 10.720 9.261 1.00 90.44 188 LEU A O 1
ATOM 1425 N N . SER A 1 189 ? 7.720 11.694 9.965 1.00 87.31 189 SER A N 1
ATOM 1426 C CA . SER A 1 189 ? 7.059 12.429 11.059 1.00 87.31 189 SER A CA 1
ATOM 1427 C C . SER A 1 189 ? 5.943 13.375 10.604 1.00 87.31 189 SER A C 1
ATOM 1429 O O . SER A 1 189 ? 5.079 13.722 11.402 1.00 87.31 189 SER A O 1
ATOM 1431 N N . LYS A 1 190 ? 5.968 13.792 9.333 1.00 86.94 190 LYS A N 1
ATOM 1432 C CA . LYS A 1 190 ? 4.936 14.628 8.705 1.00 86.94 190 LYS A CA 1
ATOM 1433 C C . LYS A 1 190 ? 3.852 13.821 7.994 1.00 86.94 190 LYS A C 1
ATOM 1435 O O . LYS A 1 190 ? 2.823 14.3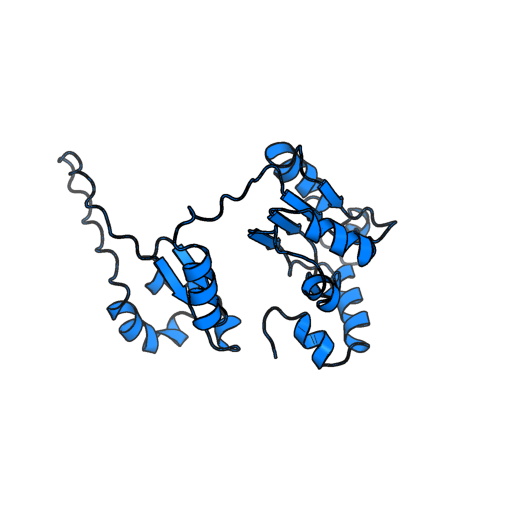95 7.654 1.00 86.94 190 LYS A O 1
ATOM 1440 N N . CYS A 1 191 ? 4.102 12.540 7.724 1.00 88.62 191 CYS A N 1
ATOM 1441 C CA . CYS A 1 191 ? 3.202 11.686 6.967 1.00 88.62 191 CYS A CA 1
ATOM 1442 C C . CYS A 1 191 ? 2.163 11.085 7.915 1.00 88.62 191 CYS A C 1
ATOM 1444 O O . CYS A 1 191 ? 2.465 10.209 8.723 1.00 88.62 191 CYS A O 1
ATOM 1446 N N . ASN A 1 192 ? 0.929 11.565 7.802 1.00 88.38 192 ASN A N 1
ATOM 1447 C CA . ASN A 1 192 ? -0.168 11.181 8.686 1.00 88.38 192 ASN A CA 1
ATOM 1448 C C . ASN A 1 192 ? -0.953 9.984 8.142 1.00 88.38 192 ASN A C 1
ATOM 1450 O O . ASN A 1 192 ? -1.637 9.293 8.895 1.00 88.38 192 ASN A O 1
ATOM 1454 N N . PHE A 1 193 ? -0.888 9.753 6.831 1.00 88.44 193 PHE A N 1
ATOM 1455 C CA . PHE A 1 193 ? -1.672 8.729 6.158 1.00 88.44 193 PHE A CA 1
ATOM 1456 C C . PHE A 1 193 ? -0.952 8.202 4.917 1.00 88.44 193 PHE A C 1
ATOM 1458 O O . PHE A 1 193 ? -0.345 8.961 4.166 1.00 88.44 193 PHE A O 1
ATOM 1465 N N . ALA A 1 194 ? -1.072 6.903 4.660 1.00 92.50 194 ALA A N 1
ATOM 1466 C CA . ALA A 1 194 ? -0.602 6.296 3.427 1.00 92.50 194 ALA A CA 1
ATOM 1467 C C . ALA A 1 194 ? -1.674 5.371 2.846 1.00 92.50 194 ALA A C 1
ATOM 1469 O O . ALA A 1 194 ? -2.260 4.554 3.554 1.00 92.50 194 ALA A O 1
ATOM 1470 N N . MET A 1 195 ? -1.894 5.482 1.541 1.00 93.38 195 MET A N 1
ATOM 1471 C CA . MET A 1 195 ? -2.721 4.590 0.746 1.00 93.38 195 MET A CA 1
ATOM 1472 C C . MET A 1 195 ? -1.801 3.753 -0.133 1.00 93.38 195 MET A C 1
ATOM 1474 O O . MET A 1 195 ? -1.103 4.285 -0.993 1.00 93.38 195 MET A O 1
ATOM 1478 N N . VAL A 1 196 ? -1.780 2.443 0.100 1.00 93.94 196 VAL A N 1
ATOM 1479 C CA . VAL A 1 196 ? -0.932 1.509 -0.645 1.00 93.94 196 VAL A CA 1
ATOM 1480 C C . VAL A 1 196 ? -1.828 0.566 -1.429 1.00 93.94 196 VAL A C 1
ATOM 1482 O O . VAL A 1 196 ? -2.444 -0.336 -0.871 1.00 93.94 196 VAL A O 1
ATOM 1485 N N . MET A 1 197 ? -1.903 0.803 -2.731 1.00 93.12 197 MET A N 1
ATOM 1486 C CA . MET A 1 197 ? -2.553 -0.062 -3.704 1.00 93.12 197 MET A CA 1
ATOM 1487 C C . MET A 1 197 ? -1.466 -0.884 -4.394 1.00 93.12 197 MET A C 1
ATOM 1489 O O . MET A 1 197 ? -0.918 -0.487 -5.423 1.00 93.12 197 MET A O 1
ATOM 1493 N N . ASP A 1 198 ? -1.108 -1.999 -3.762 1.00 89.62 198 ASP A N 1
ATOM 1494 C CA . ASP A 1 198 ? -0.149 -2.971 -4.278 1.00 89.62 198 ASP A CA 1
ATOM 1495 C C . ASP A 1 198 ? -0.820 -4.345 -4.500 1.00 89.62 198 ASP A C 1
ATOM 1497 O O . ASP A 1 198 ? -2.032 -4.505 -4.373 1.00 89.62 198 ASP A O 1
ATOM 1501 N N . LYS A 1 199 ? -0.034 -5.348 -4.889 1.00 87.38 199 LYS A N 1
ATOM 1502 C CA . LYS A 1 199 ? -0.399 -6.745 -5.211 1.00 87.38 199 LYS A CA 1
ATOM 1503 C C . LYS A 1 199 ? -1.081 -6.993 -6.554 1.00 87.38 199 LYS A C 1
ATOM 1505 O O . LYS A 1 199 ? -1.155 -8.158 -6.949 1.00 87.38 199 LYS A O 1
ATOM 1510 N N . ALA A 1 200 ? -1.508 -5.964 -7.285 1.00 85.94 200 ALA A N 1
ATOM 1511 C CA . ALA A 1 200 ? -1.855 -6.131 -8.696 1.00 85.94 200 ALA A CA 1
ATOM 1512 C C . ALA A 1 200 ? -0.628 -6.646 -9.460 1.00 85.94 200 ALA A C 1
ATOM 1514 O O . ALA A 1 200 ? 0.498 -6.282 -9.134 1.00 85.94 200 ALA A O 1
ATOM 1515 N N . ASN A 1 201 ? -0.796 -7.528 -10.442 1.00 85.19 201 ASN A N 1
ATOM 1516 C CA . ASN A 1 201 ? 0.362 -8.091 -11.129 1.00 85.19 201 ASN A CA 1
ATOM 1517 C C . ASN A 1 201 ? 0.072 -8.365 -12.600 1.00 85.19 201 ASN A C 1
ATOM 1519 O O . ASN A 1 201 ? -1.037 -8.751 -12.963 1.00 85.19 201 ASN A O 1
ATOM 1523 N N . ASN A 1 202 ? 1.100 -8.200 -13.424 1.00 86.56 202 ASN A N 1
ATOM 1524 C CA . ASN A 1 202 ? 1.111 -8.616 -14.817 1.00 86.56 202 ASN A CA 1
ATOM 1525 C C . ASN A 1 202 ? 2.271 -9.601 -15.041 1.00 86.56 202 ASN A C 1
ATOM 1527 O O . ASN A 1 202 ? 3.074 -9.854 -14.140 1.00 86.56 202 ASN A O 1
ATOM 1531 N N . ILE A 1 203 ? 2.342 -10.203 -16.230 1.00 84.88 203 ILE A N 1
ATOM 1532 C CA . ILE A 1 203 ? 3.375 -11.207 -16.527 1.00 84.88 203 ILE A CA 1
ATOM 1533 C C . ILE A 1 203 ? 4.795 -10.618 -16.361 1.00 84.88 203 ILE A C 1
ATOM 1535 O O . ILE A 1 203 ? 5.569 -11.209 -15.605 1.00 84.88 203 ILE A O 1
ATOM 1539 N N . PRO A 1 204 ? 5.138 -9.445 -16.942 1.00 84.75 204 PRO A N 1
ATOM 1540 C CA . PRO A 1 204 ? 6.463 -8.839 -16.764 1.00 84.75 204 PRO A CA 1
ATOM 1541 C C . PRO A 1 204 ? 6.858 -8.587 -15.301 1.00 84.75 204 PRO A C 1
ATOM 1543 O O . PRO A 1 204 ? 7.957 -8.957 -14.878 1.00 84.75 204 PRO A O 1
ATOM 1546 N N . ALA A 1 205 ? 5.965 -7.993 -14.506 1.00 87.56 205 ALA A N 1
ATOM 1547 C CA . ALA A 1 205 ? 6.225 -7.693 -13.102 1.00 87.56 205 ALA A CA 1
ATOM 1548 C C . ALA A 1 205 ? 6.387 -8.978 -12.270 1.00 87.56 205 ALA A C 1
ATOM 1550 O O . ALA A 1 205 ? 7.265 -9.049 -11.402 1.00 87.56 205 ALA A O 1
ATOM 1551 N N . ALA A 1 206 ? 5.615 -10.031 -12.567 1.00 88.56 206 ALA A N 1
ATOM 1552 C CA . ALA A 1 206 ? 5.739 -11.323 -11.896 1.00 88.56 206 ALA A CA 1
ATOM 1553 C C . ALA A 1 206 ? 7.065 -12.028 -12.226 1.00 88.56 206 ALA A C 1
ATOM 1555 O O . ALA A 1 206 ? 7.718 -12.571 -11.330 1.00 88.56 206 ALA A O 1
ATOM 1556 N N . GLU A 1 207 ? 7.494 -11.998 -13.490 1.00 88.62 207 GLU A N 1
ATOM 1557 C CA . GLU A 1 207 ? 8.771 -12.570 -13.929 1.00 88.62 207 GLU A CA 1
ATOM 1558 C C . GLU A 1 207 ? 9.966 -11.842 -13.308 1.00 88.62 207 GLU A C 1
ATOM 1560 O O . GLU A 1 207 ? 10.874 -12.489 -12.772 1.00 88.62 207 GLU A O 1
ATOM 1565 N N . ARG A 1 208 ? 9.939 -10.501 -13.293 1.00 89.31 208 ARG A N 1
ATOM 1566 C CA . ARG A 1 208 ? 10.955 -9.693 -12.606 1.00 89.31 208 ARG A CA 1
ATOM 1567 C C . ARG A 1 208 ? 11.024 -10.049 -11.126 1.00 89.31 208 ARG A C 1
ATOM 1569 O O . ARG A 1 208 ? 12.119 -10.287 -10.609 1.00 89.31 208 ARG A O 1
ATOM 1576 N N . GLN A 1 209 ? 9.878 -10.087 -10.444 1.00 89.88 209 GLN A N 1
ATOM 1577 C CA . GLN A 1 209 ? 9.837 -10.411 -9.021 1.00 89.88 209 GLN A CA 1
ATOM 1578 C C . GLN A 1 209 ? 10.441 -11.793 -8.762 1.00 89.88 209 GLN A C 1
ATOM 1580 O O . GLN A 1 209 ? 11.296 -11.924 -7.893 1.00 89.88 209 GLN A O 1
ATOM 1585 N N . LYS A 1 210 ? 10.074 -12.803 -9.559 1.00 90.81 210 LYS A N 1
ATOM 1586 C CA . LYS A 1 210 ? 10.625 -14.162 -9.454 1.00 90.81 210 LYS A CA 1
ATOM 1587 C C . LYS A 1 210 ? 12.148 -14.177 -9.611 1.00 90.81 210 LYS A C 1
ATOM 1589 O O . LYS A 1 210 ? 12.843 -14.842 -8.846 1.00 90.81 210 LYS A O 1
ATOM 1594 N N . TYR A 1 211 ? 12.673 -13.442 -10.589 1.00 91.75 211 TYR A N 1
ATOM 1595 C CA . TYR A 1 211 ? 14.113 -13.339 -10.823 1.00 91.75 211 TYR A CA 1
ATOM 1596 C C . TYR A 1 211 ? 14.859 -12.695 -9.645 1.00 91.75 211 TYR A C 1
ATOM 1598 O O . TYR A 1 211 ? 15.929 -13.167 -9.258 1.00 91.75 211 TYR A O 1
ATOM 1606 N N . ILE A 1 212 ? 14.287 -11.645 -9.053 1.00 89.94 212 ILE A N 1
ATOM 1607 C CA . ILE A 1 212 ? 14.863 -10.951 -7.897 1.00 89.94 212 ILE A CA 1
ATOM 1608 C C . ILE A 1 212 ? 14.758 -11.802 -6.626 1.00 89.94 212 ILE A C 1
ATOM 1610 O O . ILE A 1 212 ? 15.731 -11.903 -5.880 1.00 89.94 212 ILE A O 1
ATOM 1614 N N . ASP A 1 213 ? 13.616 -12.449 -6.395 1.00 90.56 213 ASP A N 1
ATOM 1615 C CA . ASP A 1 213 ? 13.368 -13.280 -5.214 1.00 90.56 213 ASP A CA 1
ATOM 1616 C C . ASP A 1 213 ? 14.348 -14.451 -5.119 1.00 90.56 213 ASP A C 1
ATOM 1618 O O . ASP A 1 213 ? 14.788 -14.785 -4.022 1.00 90.56 213 ASP A O 1
ATOM 1622 N N . ASN A 1 214 ? 14.759 -15.022 -6.255 1.00 91.56 214 ASN A N 1
ATOM 1623 C CA . ASN A 1 21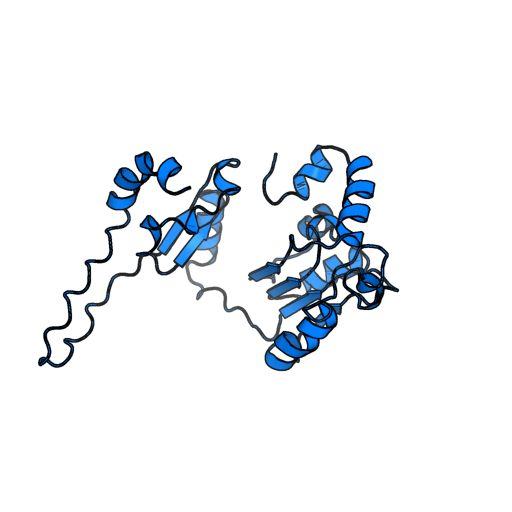4 ? 15.767 -16.088 -6.304 1.00 91.56 214 ASN A CA 1
ATOM 1624 C C . ASN A 1 214 ? 17.157 -15.649 -5.812 1.00 91.56 214 ASN A C 1
ATOM 1626 O O . ASN A 1 214 ? 18.007 -16.495 -5.547 1.00 91.56 214 ASN A O 1
ATOM 1630 N N . ARG A 1 215 ? 17.408 -14.340 -5.710 1.00 90.94 215 ARG A N 1
ATOM 1631 C CA . ARG A 1 215 ? 18.684 -13.767 -5.252 1.00 90.94 215 ARG A CA 1
ATOM 1632 C C . ARG A 1 215 ? 18.606 -13.143 -3.867 1.00 90.94 215 ARG A C 1
ATOM 1634 O O . ARG A 1 215 ? 19.631 -12.733 -3.327 1.00 90.94 215 ARG A O 1
ATOM 1641 N N . LYS A 1 216 ? 17.405 -13.036 -3.299 1.00 89.31 216 LYS A N 1
ATOM 1642 C CA . LYS A 1 216 ? 17.193 -12.477 -1.967 1.00 89.31 216 LYS A CA 1
ATOM 1643 C C . LYS A 1 216 ? 17.244 -13.582 -0.923 1.00 89.31 216 LYS A C 1
ATOM 1645 O O . LYS A 1 216 ? 16.702 -14.669 -1.100 1.00 89.31 216 LYS A O 1
ATOM 1650 N N . HIS A 1 217 ? 17.856 -13.267 0.212 1.00 88.69 217 HIS A N 1
ATOM 1651 C CA . HIS A 1 217 ? 17.783 -14.118 1.394 1.00 88.69 217 HIS A CA 1
ATOM 1652 C C . HIS A 1 217 ? 16.342 -14.176 1.917 1.00 88.69 217 HIS A C 1
ATOM 1654 O O . HIS A 1 217 ? 15.587 -13.208 1.790 1.00 88.69 217 HIS A O 1
ATOM 1660 N N . GLY A 1 218 ? 15.974 -15.288 2.564 1.00 88.19 218 GLY A N 1
ATOM 1661 C CA . GLY A 1 218 ? 14.616 -15.503 3.077 1.00 88.19 218 GLY A CA 1
ATOM 1662 C C . GLY A 1 218 ? 14.117 -14.374 3.986 1.00 88.19 218 GLY A C 1
ATOM 1663 O O . GLY A 1 218 ? 12.984 -13.929 3.825 1.00 88.19 218 GLY A O 1
ATOM 1664 N N . ALA A 1 219 ? 14.982 -13.846 4.860 1.00 87.00 219 ALA A N 1
ATOM 1665 C CA . ALA A 1 219 ? 14.652 -12.731 5.750 1.00 87.00 219 ALA A CA 1
ATOM 1666 C C . ALA A 1 219 ? 14.350 -11.426 4.991 1.00 87.00 219 ALA A C 1
ATOM 1668 O O . ALA A 1 219 ? 13.363 -10.760 5.284 1.00 87.00 219 ALA A O 1
ATOM 1669 N N . ALA A 1 220 ? 15.145 -11.088 3.970 1.00 85.94 220 ALA A N 1
ATOM 1670 C CA . ALA A 1 220 ? 14.906 -9.900 3.149 1.00 85.94 220 ALA A CA 1
ATOM 1671 C C . ALA A 1 220 ? 13.589 -10.020 2.367 1.00 85.94 220 ALA A C 1
ATOM 1673 O O . ALA A 1 220 ? 12.798 -9.084 2.327 1.00 85.94 220 ALA A O 1
ATOM 1674 N N . ARG A 1 221 ? 13.303 -11.211 1.826 1.00 87.31 221 ARG A N 1
ATOM 1675 C CA . ARG A 1 221 ? 12.039 -11.492 1.134 1.00 87.31 221 ARG A CA 1
ATOM 1676 C C . ARG A 1 221 ? 10.830 -11.438 2.076 1.00 87.31 221 ARG A C 1
ATOM 1678 O O . ARG A 1 221 ? 9.746 -11.044 1.650 1.00 87.31 221 ARG A O 1
ATOM 1685 N N . ALA A 1 222 ? 10.995 -11.838 3.338 1.00 86.75 222 ALA A N 1
ATOM 1686 C CA . ALA A 1 222 ? 9.927 -11.797 4.334 1.00 86.75 222 ALA A CA 1
ATOM 1687 C C . ALA A 1 222 ? 9.471 -10.361 4.633 1.00 86.75 222 ALA A C 1
ATOM 1689 O O . ALA A 1 222 ? 8.274 -10.139 4.793 1.00 86.75 222 ALA A O 1
ATOM 1690 N N . LEU A 1 223 ? 10.389 -9.387 4.610 1.00 87.81 223 LEU A N 1
ATOM 1691 C CA . LEU A 1 223 ? 10.061 -7.965 4.779 1.00 87.81 223 LEU A CA 1
ATOM 1692 C C . LEU A 1 223 ? 9.205 -7.404 3.637 1.00 87.81 223 LEU A C 1
ATOM 1694 O O . LEU A 1 223 ? 8.521 -6.410 3.824 1.00 87.81 223 LEU A O 1
ATOM 1698 N N . GLU A 1 224 ? 9.225 -8.028 2.457 1.00 88.25 224 GLU A N 1
ATOM 1699 C CA . GLU A 1 224 ? 8.433 -7.590 1.299 1.00 88.25 224 GLU A CA 1
ATOM 1700 C C . GLU A 1 224 ? 7.015 -8.164 1.291 1.00 88.25 224 GLU A C 1
ATOM 1702 O O . GLU A 1 224 ? 6.175 -7.790 0.465 1.00 88.25 224 GLU A O 1
ATOM 1707 N N . SER A 1 225 ? 6.752 -9.123 2.174 1.00 79.75 225 SER A N 1
ATOM 1708 C CA . SER A 1 225 ? 5.432 -9.699 2.367 1.00 79.75 225 SER A CA 1
ATOM 1709 C C . SER A 1 225 ? 4.575 -8.771 3.224 1.00 79.75 225 SER A C 1
ATOM 1711 O O . SER A 1 225 ? 5.059 -8.159 4.169 1.00 79.75 225 SER A O 1
ATOM 1713 N N . SER A 1 226 ? 3.276 -8.704 2.931 1.00 64.56 226 SER A N 1
ATOM 1714 C CA . SER A 1 226 ? 2.305 -8.052 3.822 1.00 64.56 226 SER A CA 1
ATOM 1715 C C . SER A 1 226 ? 2.084 -8.835 5.120 1.00 64.56 226 SER A C 1
ATOM 1717 O O . SER A 1 226 ? 1.481 -8.316 6.053 1.00 64.56 226 SER A O 1
ATOM 1719 N N . VAL A 1 227 ? 2.573 -10.077 5.183 1.00 60.28 227 VAL A N 1
ATOM 1720 C CA . VAL A 1 227 ? 2.531 -10.934 6.366 1.00 60.28 227 VAL A CA 1
ATOM 1721 C C . VAL A 1 227 ? 3.908 -11.550 6.571 1.00 60.28 227 VAL A C 1
ATOM 1723 O O . VAL A 1 227 ? 4.414 -12.239 5.681 1.00 60.28 227 VAL A O 1
ATOM 1726 N N . ALA A 1 228 ? 4.525 -11.284 7.722 1.00 48.66 228 ALA A N 1
ATOM 1727 C CA . ALA A 1 228 ? 5.793 -11.903 8.092 1.00 48.66 228 ALA A CA 1
ATOM 1728 C C . ALA A 1 228 ? 5.610 -13.431 8.156 1.00 48.66 228 ALA A C 1
ATOM 1730 O O . ALA A 1 228 ? 4.756 -13.918 8.900 1.00 48.66 228 ALA A O 1
ATOM 1731 N N . ALA A 1 229 ? 6.368 -14.165 7.335 1.00 39.91 229 ALA A N 1
ATOM 1732 C CA . ALA A 1 229 ? 6.378 -15.630 7.328 1.00 39.91 229 ALA A CA 1
ATOM 1733 C C . ALA A 1 229 ? 7.024 -16.170 8.613 1.00 39.91 229 ALA A C 1
ATOM 1735 O O . ALA A 1 229 ? 8.145 -15.714 8.925 1.00 39.91 229 ALA A O 1
#

Secondary structure (DSSP, 8-state):
-HHHHHHHHHHHTTTSPPPPPPP---TT-PPP-------EEEEEE--TTGGGS-GGGSGGGGGEEEEEEES-HHHHHHHHHHHTTS-S----GGGEEEEE-TT--S-GGGGSSTTPPPP-S--HHHHIIIIIIHHH-TT-EEEE--SS-PPPHHHHHHHHHH-SEEEEEEES-HHHHS-HHHHHHS--TT--EEEEEEEE--HHHHHHHHHHHTTS-HHHHHHTSSS--

InterPro domains:
  IPR039586 Cilia- and flagella-associated protein 46 [PTHR15977] (1-227)